Protein AF-S4PXD1-F1 (afdb_monomer_lite)

Secondary structure (DSSP, 8-state):
-TTSSHHHHHHHHHHHHHHHH--SHHHHHHHHHHHHHHHHHHHHHHHSGGGT---HHHHHHHHHHHHHHHHHSS-HHHHHHHHHHHHHHHHSTTGGGSHHHHHHHHHHHHHHGGGTS--PPPSS----TT-HHHHHHHH-SSHHHHHHHHHHHHHHHHHHHHHHHHHSHHHHHHHHHHHHHHHHHTGGG--SS--TTSHHHHHHHHHHHHHHHHHTTTTT-SSPPP--

Structure (mmCIF, N/CA/C/O backbone):
data_AF-S4PXD1-F1
#
_entry.id   AF-S4PXD1-F1
#
loop_
_atom_site.group_PDB
_atom_site.id
_atom_site.type_symbol
_atom_site.label_atom_id
_atom_site.label_alt_id
_atom_site.label_comp_id
_atom_site.label_asym_id
_atom_site.label_entity_id
_atom_site.label_seq_id
_atom_site.pdbx_PDB_ins_code
_atom_site.Cartn_x
_atom_site.Cartn_y
_atom_site.Cartn_z
_atom_site.occupancy
_atom_site.B_iso_or_equiv
_atom_site.auth_seq_id
_atom_site.auth_comp_id
_atom_site.auth_asym_id
_atom_site.auth_atom_id
_atom_site.pdbx_PDB_model_num
ATOM 1 N N . MET A 1 1 ? -10.880 21.886 9.605 1.00 63.91 1 MET A N 1
ATOM 2 C CA . MET A 1 1 ? -9.858 21.939 8.533 1.00 63.91 1 MET A CA 1
ATOM 3 C C . MET A 1 1 ? -10.569 21.983 7.183 1.00 63.91 1 MET A C 1
ATOM 5 O O . MET A 1 1 ? -11.222 21.011 6.844 1.00 63.91 1 MET A O 1
ATOM 9 N N . ILE A 1 2 ? -10.501 23.094 6.437 1.00 68.44 2 ILE A N 1
ATOM 10 C CA . ILE A 1 2 ? -11.365 23.359 5.256 1.00 68.44 2 ILE A CA 1
ATOM 11 C C . ILE A 1 2 ? -11.228 22.296 4.144 1.00 68.44 2 ILE A C 1
ATOM 13 O O . ILE A 1 2 ? -12.204 21.971 3.469 1.00 68.44 2 ILE A O 1
ATOM 17 N N . LEU A 1 3 ? -10.033 21.718 3.982 1.00 78.38 3 LEU A N 1
ATOM 18 C CA . LEU A 1 3 ? -9.758 20.699 2.960 1.00 78.38 3 LEU A CA 1
ATOM 19 C C . LEU A 1 3 ? -10.269 19.295 3.326 1.00 78.38 3 LEU A C 1
ATOM 21 O O . LEU A 1 3 ? -10.383 18.452 2.443 1.00 78.38 3 LEU A O 1
ATOM 25 N N . PHE A 1 4 ? -10.636 19.056 4.588 1.00 82.62 4 PHE A N 1
ATOM 26 C CA . PHE A 1 4 ? -11.324 17.837 5.021 1.00 82.62 4 PHE A CA 1
ATOM 27 C C . PHE A 1 4 ? -12.830 18.084 5.023 1.00 82.62 4 PHE A C 1
ATOM 29 O O . PHE A 1 4 ? -13.466 18.264 6.059 1.00 82.62 4 PHE A O 1
ATOM 36 N N . SER A 1 5 ? -13.369 18.176 3.812 1.00 87.00 5 SER A N 1
ATOM 37 C CA . SER A 1 5 ? -14.798 18.248 3.536 1.00 87.00 5 SER A CA 1
ATOM 38 C C . SER A 1 5 ? -15.126 17.322 2.374 1.00 87.00 5 SER A C 1
ATOM 40 O O . SER A 1 5 ? -14.284 17.089 1.504 1.00 87.00 5 SER A O 1
ATOM 42 N N . GLU A 1 6 ? -16.360 16.824 2.342 1.00 88.38 6 GLU A N 1
ATOM 43 C CA . GLU A 1 6 ? -16.850 15.945 1.277 1.00 88.38 6 GLU A CA 1
ATOM 44 C C . GLU A 1 6 ? -16.585 16.540 -0.113 1.00 88.38 6 GLU A C 1
ATOM 46 O O . GLU A 1 6 ? -16.039 15.866 -0.985 1.00 88.38 6 GLU A O 1
ATOM 51 N N . ASN A 1 7 ? -16.867 17.834 -0.296 1.00 91.19 7 ASN A N 1
ATOM 52 C CA . ASN A 1 7 ? -16.642 18.530 -1.562 1.00 91.19 7 ASN A CA 1
ATOM 53 C C . ASN A 1 7 ? -15.161 18.554 -1.959 1.00 91.19 7 ASN A C 1
ATOM 55 O O . ASN A 1 7 ? -14.820 18.189 -3.084 1.00 91.19 7 ASN A O 1
ATOM 59 N N . ALA A 1 8 ? -14.274 18.975 -1.052 1.00 92.81 8 ALA A N 1
ATOM 60 C CA . ALA A 1 8 ? -12.848 19.093 -1.351 1.00 92.81 8 ALA A CA 1
ATOM 61 C C . ALA A 1 8 ? -12.224 17.727 -1.675 1.00 92.81 8 ALA A C 1
ATOM 63 O O . ALA A 1 8 ? -11.557 17.586 -2.702 1.00 92.81 8 ALA A O 1
ATOM 64 N N . ILE A 1 9 ? -12.500 16.709 -0.852 1.00 94.56 9 ILE A N 1
ATOM 65 C CA . ILE A 1 9 ? -12.011 15.346 -1.091 1.00 94.56 9 ILE A CA 1
ATOM 66 C C . ILE A 1 9 ? -12.623 14.760 -2.370 1.00 94.56 9 ILE A C 1
ATOM 68 O O . ILE A 1 9 ? -11.916 14.093 -3.121 1.00 94.56 9 ILE A O 1
ATOM 72 N N . SER A 1 10 ? -13.880 15.077 -2.697 1.00 94.50 10 SER A N 1
ATOM 73 C CA . SER A 1 10 ? -14.506 14.649 -3.957 1.00 94.50 10 SER A CA 1
ATOM 74 C C . SER A 1 10 ? -13.811 15.207 -5.192 1.00 94.50 10 SER A C 1
ATOM 76 O O . SER A 1 10 ? -13.616 14.475 -6.164 1.00 94.50 10 SER A O 1
ATOM 78 N N . TYR A 1 11 ? -13.404 16.479 -5.176 1.00 95.56 11 TYR A N 1
ATOM 79 C CA . TYR A 1 11 ? -12.630 17.048 -6.281 1.00 95.56 11 TYR A CA 1
ATOM 80 C C . TYR A 1 11 ? -11.257 16.393 -6.409 1.00 95.56 11 TYR A C 1
ATOM 82 O O . TYR A 1 11 ? -10.851 16.056 -7.521 1.00 95.56 11 TYR A O 1
ATOM 90 N N . ILE A 1 12 ? -10.574 16.158 -5.285 1.00 95.81 12 ILE A N 1
ATOM 91 C CA . ILE A 1 12 ? -9.279 15.469 -5.275 1.00 95.81 12 ILE A CA 1
ATOM 92 C C . ILE A 1 12 ? -9.414 14.055 -5.848 1.00 95.81 12 ILE A C 1
ATOM 94 O O . ILE A 1 12 ? -8.658 13.685 -6.745 1.00 95.81 12 ILE A O 1
ATOM 98 N N . HIS A 1 13 ? -10.402 13.291 -5.382 1.00 96.50 13 HIS A N 1
ATOM 99 C CA . HIS A 1 13 ? -10.648 11.931 -5.846 1.00 96.50 13 HIS A CA 1
ATOM 100 C C . HIS A 1 13 ? -10.927 11.882 -7.351 1.00 96.50 13 HIS A C 1
ATOM 102 O O . HIS A 1 13 ? -10.310 11.104 -8.076 1.00 96.50 13 HIS A O 1
ATOM 108 N N . ARG A 1 14 ? -11.814 12.754 -7.850 1.00 96.00 14 ARG A N 1
ATOM 109 C CA . ARG A 1 14 ? -12.135 12.829 -9.284 1.00 96.00 14 ARG A CA 1
ATOM 110 C C . ARG A 1 14 ? -10.911 13.187 -10.124 1.00 96.00 14 ARG A C 1
ATOM 112 O O . ARG A 1 14 ? -10.695 12.562 -11.158 1.00 96.00 14 ARG A O 1
ATOM 119 N N . ALA A 1 15 ? -10.100 14.143 -9.671 1.00 95.44 15 ALA A N 1
ATOM 120 C CA . ALA A 1 15 ? -8.877 14.530 -10.368 1.00 95.44 15 ALA A CA 1
ATOM 121 C C . ALA A 1 15 ? -7.847 13.386 -10.404 1.00 95.44 15 ALA A C 1
ATOM 123 O O . ALA A 1 15 ? -7.222 13.152 -11.441 1.00 95.44 15 ALA A O 1
ATOM 124 N N . ALA A 1 16 ? -7.705 12.638 -9.303 1.00 95.56 16 ALA A N 1
ATOM 125 C CA . ALA A 1 16 ? -6.860 11.448 -9.254 1.00 95.56 16 ALA A CA 1
ATOM 126 C C . ALA A 1 16 ? -7.352 10.374 -10.236 1.00 95.56 16 ALA A C 1
ATOM 128 O O . ALA A 1 16 ? -6.569 9.878 -11.041 1.00 95.56 16 ALA A O 1
ATOM 129 N N . LEU A 1 17 ? -8.652 10.063 -10.225 1.00 94.75 17 LEU A N 1
ATOM 130 C CA . LEU A 1 17 ? -9.251 9.045 -11.091 1.00 94.75 17 LEU A CA 1
ATOM 131 C C . LEU A 1 17 ? -9.076 9.375 -12.582 1.00 94.75 17 LEU A C 1
ATOM 133 O O . LEU A 1 17 ? -8.687 8.512 -13.371 1.00 94.75 17 LEU A O 1
ATOM 137 N N . GLN A 1 18 ? -9.322 10.631 -12.961 1.00 92.94 18 GLN A N 1
ATOM 138 C CA . GLN A 1 18 ? -9.121 11.105 -14.333 1.00 92.94 18 GLN A CA 1
ATOM 139 C C . GLN A 1 18 ? -7.663 10.961 -14.770 1.00 92.94 18 GLN A C 1
ATOM 141 O O . GLN A 1 18 ? -7.395 10.487 -15.869 1.00 92.94 18 GLN A O 1
ATOM 146 N N . SER A 1 19 ? -6.729 11.310 -13.887 1.00 92.31 19 SER A N 1
ATOM 147 C CA . SER A 1 19 ? -5.303 11.280 -14.210 1.00 92.31 19 SER A CA 1
ATOM 148 C C . SER A 1 19 ? -4.726 9.866 -14.238 1.00 92.31 19 SER A C 1
ATOM 150 O O . SER A 1 19 ? -3.838 9.605 -15.031 1.00 92.31 19 SER A O 1
ATOM 152 N N . ILE A 1 20 ? -5.244 8.935 -13.427 1.00 89.88 20 ILE A N 1
ATOM 153 C CA . ILE A 1 20 ? -4.861 7.511 -13.493 1.00 89.88 20 ILE A CA 1
ATOM 154 C C . ILE A 1 20 ? -5.328 6.883 -14.812 1.00 89.88 20 ILE A C 1
ATOM 156 O O . ILE A 1 20 ? -4.668 6.004 -15.358 1.00 89.88 20 ILE A O 1
ATOM 160 N N . SER A 1 21 ? -6.471 7.337 -15.327 1.00 81.75 21 SER A N 1
ATOM 161 C CA . SER A 1 21 ? -7.043 6.833 -16.579 1.00 81.75 21 SER A CA 1
ATOM 162 C C . SER A 1 21 ? -6.303 7.350 -17.821 1.00 81.75 21 SER A C 1
ATOM 164 O O . SER A 1 21 ? -6.439 6.774 -18.899 1.00 81.75 21 SER A O 1
ATOM 166 N N . ALA A 1 22 ? -5.541 8.438 -17.683 1.00 80.62 22 ALA A N 1
ATOM 167 C CA . ALA A 1 22 ? -4.784 9.062 -18.756 1.00 80.62 22 ALA A CA 1
ATOM 168 C C . ALA A 1 22 ? -3.319 8.603 -18.718 1.00 80.62 22 ALA A C 1
ATOM 170 O O . ALA A 1 22 ? -2.618 8.774 -17.724 1.00 80.62 22 ALA A O 1
ATOM 171 N N . ILE A 1 23 ? -2.847 8.017 -19.819 1.00 69.50 23 ILE A N 1
ATOM 172 C CA . ILE A 1 23 ? -1.503 7.435 -19.907 1.00 69.50 23 ILE A CA 1
ATOM 173 C C . ILE A 1 23 ? -0.578 8.414 -20.632 1.00 69.50 23 ILE A C 1
ATOM 175 O O . ILE A 1 23 ? -0.172 8.187 -21.771 1.00 69.50 23 ILE A O 1
ATOM 179 N N . ASP A 1 24 ? -0.278 9.533 -19.978 1.00 84.00 24 ASP A N 1
ATOM 180 C CA . ASP A 1 24 ? 0.724 10.484 -20.448 1.00 84.00 24 ASP A CA 1
ATOM 181 C C . ASP A 1 24 ? 1.548 11.077 -19.291 1.00 84.00 24 ASP A C 1
ATOM 183 O O . ASP A 1 24 ? 1.222 10.963 -18.105 1.00 84.00 24 ASP A O 1
ATOM 187 N N . GLU A 1 25 ? 2.676 11.686 -19.650 1.00 87.69 25 GLU A N 1
ATOM 188 C CA . GLU A 1 25 ? 3.602 12.289 -18.695 1.00 87.69 25 GLU A CA 1
ATOM 189 C C . GLU A 1 25 ? 2.984 13.463 -17.903 1.00 87.69 25 GLU A C 1
ATOM 191 O O . GLU A 1 25 ? 3.162 13.493 -16.681 1.00 8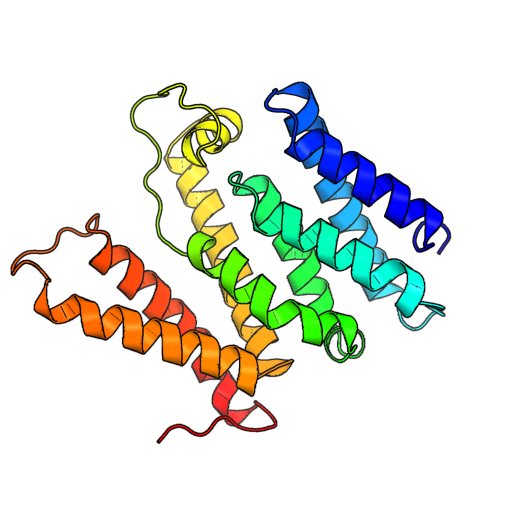7.69 25 GLU A O 1
ATOM 196 N N . PRO A 1 26 ? 2.218 14.398 -18.508 1.00 92.25 26 PRO A N 1
ATOM 197 C CA . PRO A 1 26 ? 1.536 15.456 -17.761 1.00 92.25 26 PRO A CA 1
ATOM 198 C C . PRO A 1 26 ? 0.618 14.953 -16.639 1.00 92.25 26 PRO A C 1
ATOM 200 O O . PRO A 1 26 ? 0.707 15.449 -15.510 1.00 92.25 26 PRO A O 1
ATOM 203 N N . HIS A 1 27 ? -0.239 13.965 -16.911 1.00 93.19 27 HIS A N 1
ATOM 204 C CA . HIS A 1 27 ? -1.148 13.406 -15.909 1.00 93.19 27 HIS A CA 1
ATOM 205 C C . HIS A 1 27 ? -0.378 12.645 -14.828 1.00 93.19 27 HIS A C 1
ATOM 207 O O . HIS A 1 27 ? -0.706 12.748 -13.642 1.00 93.19 27 HIS A O 1
ATOM 213 N N . TYR A 1 28 ? 0.706 11.959 -15.198 1.00 93.12 28 TYR A N 1
ATOM 214 C CA . TYR A 1 28 ? 1.578 11.308 -14.228 1.00 93.12 28 TYR A CA 1
ATOM 215 C C . TYR A 1 28 ? 2.275 12.308 -13.289 1.00 93.12 28 TYR A C 1
ATOM 217 O O . TYR A 1 28 ? 2.273 12.132 -12.067 1.00 93.12 28 TYR A O 1
ATOM 225 N N . LEU A 1 29 ? 2.821 13.403 -13.826 1.00 94.88 29 LEU A N 1
ATOM 226 C CA . LEU A 1 29 ? 3.426 14.472 -13.026 1.00 94.88 29 LEU A CA 1
ATOM 227 C C . LEU A 1 29 ? 2.403 15.125 -12.094 1.00 94.88 29 LEU A C 1
ATOM 229 O O . LEU A 1 29 ? 2.709 15.380 -10.925 1.00 94.88 29 LEU A O 1
ATOM 233 N N . PHE A 1 30 ? 1.183 15.354 -12.584 1.00 96.62 30 PHE A N 1
ATOM 234 C CA . PHE A 1 30 ? 0.081 15.827 -11.755 1.00 96.62 30 PHE A CA 1
ATOM 235 C C . PHE A 1 30 ? -0.210 14.856 -10.602 1.00 96.62 30 PHE A C 1
ATOM 237 O O . PHE A 1 30 ? -0.253 15.293 -9.451 1.00 96.62 30 PHE A O 1
ATOM 244 N N . LEU A 1 31 ? -0.317 13.549 -10.867 1.00 96.38 31 LEU A N 1
ATOM 245 C CA . LEU A 1 31 ? -0.525 12.536 -9.827 1.00 96.38 31 LEU A CA 1
ATOM 246 C C . LEU A 1 31 ? 0.589 12.533 -8.780 1.00 96.38 31 LEU A C 1
ATOM 248 O O . LEU A 1 31 ? 0.289 12.452 -7.590 1.00 96.38 31 LEU A O 1
ATOM 252 N N . LYS A 1 32 ? 1.858 12.677 -9.187 1.00 96.56 32 LYS A N 1
ATOM 253 C CA . LYS A 1 32 ? 2.991 12.788 -8.249 1.00 96.56 32 LYS A CA 1
ATOM 254 C C . LYS A 1 32 ? 2.849 13.999 -7.332 1.00 96.56 32 LYS A C 1
ATOM 256 O O . LYS A 1 32 ? 3.161 13.924 -6.148 1.00 96.56 32 LYS A O 1
ATOM 261 N N . LYS A 1 33 ? 2.386 15.136 -7.855 1.00 97.81 33 LYS A N 1
ATOM 262 C CA . LYS A 1 33 ? 2.143 16.327 -7.028 1.00 97.81 33 LYS A CA 1
ATOM 263 C C . LYS A 1 33 ? 0.930 16.141 -6.123 1.00 97.81 33 LYS A C 1
ATOM 265 O O . LYS A 1 33 ? 1.004 16.484 -4.946 1.00 97.81 33 LYS A O 1
ATOM 270 N N . LEU A 1 34 ? -0.150 15.565 -6.640 1.00 97.31 34 LEU A N 1
ATOM 271 C CA . LEU A 1 34 ? -1.368 15.317 -5.879 1.00 97.31 34 LEU A CA 1
ATOM 272 C C . LEU A 1 34 ? -1.130 14.343 -4.717 1.00 97.31 34 LEU A C 1
ATOM 274 O O . LEU A 1 34 ? -1.589 14.601 -3.607 1.00 97.31 34 LEU A O 1
ATOM 278 N N . SER A 1 35 ? -0.370 13.267 -4.936 1.00 97.38 35 SER A N 1
ATOM 279 C CA . SER A 1 35 ? -0.036 12.302 -3.883 1.00 97.38 35 SER A CA 1
ATOM 280 C C . SER A 1 35 ? 0.802 12.932 -2.767 1.00 97.38 35 SER A C 1
ATOM 282 O O . SER A 1 35 ? 0.549 12.663 -1.595 1.00 97.38 35 SER A O 1
ATOM 284 N N . LEU A 1 36 ? 1.731 13.839 -3.094 1.00 97.62 36 LEU A N 1
ATOM 285 C CA . LEU A 1 36 ? 2.489 14.608 -2.099 1.00 97.62 36 LEU A CA 1
ATOM 286 C C . LEU A 1 36 ? 1.601 15.576 -1.306 1.00 97.62 36 LEU A C 1
ATOM 288 O O . LEU A 1 36 ? 1.781 15.719 -0.097 1.00 97.62 36 LEU A O 1
ATOM 292 N N . VAL A 1 37 ? 0.626 16.219 -1.959 1.00 96.81 37 VAL A N 1
ATOM 293 C CA . VAL A 1 37 ? -0.373 17.051 -1.268 1.00 96.81 37 VAL A CA 1
ATOM 294 C C . VAL A 1 37 ? -1.178 16.197 -0.290 1.00 96.81 37 VAL A C 1
ATOM 296 O O . VAL A 1 37 ? -1.314 16.578 0.870 1.00 96.81 37 VAL A O 1
ATOM 299 N N . LEU A 1 38 ? -1.653 15.024 -0.717 1.00 96.38 38 LEU A N 1
ATOM 300 C CA . LEU A 1 38 ? -2.370 14.081 0.144 1.00 96.38 38 LEU A CA 1
ATOM 301 C C . LEU A 1 38 ? -1.512 13.605 1.324 1.00 96.38 38 LEU A C 1
ATOM 303 O O . LEU A 1 38 ? -2.002 13.575 2.451 1.00 96.38 38 LEU A O 1
ATOM 307 N N . ALA A 1 39 ? -0.227 13.319 1.096 1.00 96.94 39 ALA A N 1
ATOM 308 C CA . ALA A 1 39 ? 0.723 12.987 2.156 1.00 96.94 39 ALA A CA 1
ATOM 309 C C . ALA A 1 39 ? 0.863 14.121 3.179 1.00 96.94 39 ALA A C 1
ATOM 311 O O . ALA A 1 39 ? 0.727 13.893 4.381 1.00 96.94 39 ALA A O 1
ATOM 312 N N . GLY A 1 40 ? 1.051 15.360 2.718 1.00 96.00 40 GLY A N 1
ATOM 313 C CA . GLY A 1 40 ? 1.109 16.532 3.593 1.00 96.00 40 GLY A CA 1
ATOM 314 C C . GLY A 1 40 ? -0.186 16.752 4.379 1.00 96.00 40 GLY A C 1
ATOM 315 O O . GLY A 1 40 ? -0.141 17.016 5.580 1.00 96.00 40 GLY A O 1
ATOM 316 N N . LEU A 1 41 ? -1.345 16.591 3.734 1.00 93.31 41 LEU A N 1
ATOM 317 C CA . LEU A 1 41 ? -2.651 16.708 4.384 1.00 93.31 41 LEU A CA 1
ATOM 318 C C . LEU A 1 41 ? -2.858 15.635 5.452 1.00 93.31 41 LEU A C 1
ATOM 320 O O . LEU A 1 41 ? -3.331 15.959 6.540 1.00 93.31 41 LEU A O 1
ATOM 324 N N . ALA A 1 42 ? -2.476 14.388 5.177 1.00 93.62 42 ALA A N 1
ATOM 325 C CA . ALA A 1 42 ? -2.555 13.303 6.146 1.00 93.62 42 ALA A CA 1
ATOM 326 C C . ALA A 1 42 ? -1.709 13.591 7.392 1.00 93.62 42 ALA A C 1
ATOM 328 O O . ALA A 1 42 ? -2.195 13.407 8.504 1.00 93.62 42 ALA A O 1
ATOM 329 N N . GLN A 1 43 ? -0.493 14.126 7.223 1.00 93.44 43 GLN A N 1
ATOM 330 C CA . GLN A 1 43 ? 0.350 14.531 8.353 1.00 93.44 43 GLN A CA 1
ATOM 331 C C . GLN A 1 43 ? -0.332 15.603 9.216 1.00 93.44 43 GLN A C 1
ATOM 333 O O . GLN A 1 43 ? -0.391 15.467 10.439 1.00 93.44 43 GLN A O 1
ATOM 338 N N . GLN A 1 44 ? -0.913 16.632 8.589 1.00 92.06 44 GLN A N 1
ATOM 339 C CA . GLN A 1 44 ? -1.665 17.667 9.311 1.00 92.06 44 GLN A CA 1
ATOM 340 C C . GLN A 1 44 ? -2.907 17.105 10.012 1.00 92.06 44 GLN A C 1
ATOM 342 O O . GLN A 1 44 ? -3.236 17.519 11.120 1.00 92.06 44 GLN A O 1
ATOM 347 N N . LEU A 1 45 ? -3.604 16.157 9.384 1.00 91.50 45 LEU A N 1
ATOM 348 C CA . LEU A 1 45 ? -4.760 15.502 9.986 1.00 91.50 45 LEU A CA 1
ATOM 349 C C . LEU A 1 45 ? -4.360 14.715 11.233 1.00 91.50 45 LEU A C 1
ATOM 351 O O . LEU A 1 45 ? -5.010 14.839 12.266 1.00 91.50 45 LEU A O 1
ATOM 355 N N . THR A 1 46 ? -3.279 13.938 11.150 1.00 93.12 46 THR A N 1
ATOM 356 C CA . THR A 1 46 ? -2.785 13.148 12.282 1.00 93.12 46 THR A CA 1
ATOM 357 C C . THR A 1 46 ? -2.275 14.020 13.428 1.00 93.12 46 THR A C 1
ATOM 359 O O . THR A 1 46 ? -2.454 13.654 14.583 1.00 93.12 46 THR A O 1
ATOM 362 N N . SER A 1 47 ? -1.681 15.188 13.157 1.00 91.38 47 SER A N 1
ATOM 363 C CA . SER A 1 47 ? -1.199 16.082 14.220 1.00 91.38 47 SER A CA 1
ATOM 364 C C . SER A 1 47 ? -2.322 16.870 14.900 1.00 91.38 47 SER A C 1
ATOM 366 O O . SER A 1 47 ? -2.216 17.194 16.081 1.00 91.38 47 SER A O 1
ATOM 368 N N . LEU A 1 48 ? -3.402 17.167 14.172 1.00 88.81 48 LEU A N 1
ATOM 369 C CA . LEU A 1 48 ? -4.523 17.985 14.643 1.00 88.81 48 LEU A CA 1
ATOM 370 C C . LEU A 1 48 ? -5.786 17.172 14.945 1.00 88.81 48 LEU A C 1
ATOM 372 O O . LEU A 1 48 ? -6.847 17.760 15.153 1.00 88.81 48 LEU A O 1
ATOM 376 N N . TRP A 1 49 ? -5.699 15.839 14.983 1.00 89.62 49 TRP A N 1
ATOM 377 C CA . TRP A 1 49 ? -6.863 14.958 15.122 1.00 89.62 49 TRP A CA 1
ATOM 378 C C . TRP A 1 49 ? -7.746 15.329 16.323 1.00 89.62 49 TRP A C 1
ATOM 380 O O . TRP A 1 49 ? -8.962 15.496 16.198 1.00 89.62 49 TRP A O 1
ATOM 390 N N . ASN A 1 50 ? -7.111 15.569 17.473 1.00 82.50 50 ASN A N 1
ATOM 391 C CA . ASN A 1 50 ? -7.779 15.912 18.732 1.00 82.50 50 ASN A CA 1
ATOM 392 C C . ASN A 1 50 ? -8.362 17.338 18.755 1.00 82.50 50 ASN A C 1
ATOM 394 O O . ASN A 1 50 ? -9.093 17.687 19.678 1.00 82.50 50 ASN A O 1
ATOM 398 N N . CYS A 1 51 ? -8.075 18.167 17.748 1.00 74.44 51 CYS A N 1
ATOM 399 C CA . CYS A 1 51 ? -8.559 19.545 17.645 1.00 74.44 51 CYS A CA 1
ATOM 400 C C . CYS A 1 51 ? -9.910 19.667 16.914 1.00 74.44 51 CYS A C 1
ATOM 402 O O . CYS A 1 51 ? -10.296 20.772 16.531 1.00 74.44 51 CYS A O 1
ATOM 404 N N . GLY A 1 52 ? -10.637 18.560 16.720 1.00 64.62 52 GLY A N 1
ATOM 405 C CA . GLY A 1 52 ? -12.010 18.583 16.209 1.00 64.62 52 GLY A CA 1
ATOM 406 C C . GLY A 1 52 ? -12.155 18.168 14.746 1.00 64.62 52 GLY A C 1
ATOM 407 O O . GLY A 1 52 ? -12.888 18.817 13.993 1.00 64.62 52 GLY A O 1
ATOM 408 N N . ALA A 1 53 ? -11.488 17.084 14.329 1.00 70.56 53 ALA A N 1
ATOM 409 C CA . ALA A 1 53 ? -11.897 16.379 13.116 1.00 70.56 53 ALA A CA 1
ATOM 410 C C . ALA A 1 53 ? -13.359 15.926 13.287 1.00 70.56 53 ALA A C 1
ATOM 412 O O . ALA A 1 53 ? -13.674 15.102 14.140 1.00 70.56 53 ALA A O 1
ATOM 413 N N . THR A 1 54 ? -14.266 16.527 12.521 1.00 74.56 54 THR A N 1
ATOM 414 C CA . THR A 1 54 ? -15.708 16.258 12.568 1.00 74.56 54 THR A CA 1
ATOM 415 C C . THR A 1 54 ? -16.163 15.707 11.224 1.00 74.56 54 THR A C 1
ATOM 417 O O . THR A 1 54 ? -15.540 15.972 10.192 1.00 74.56 54 THR A O 1
ATOM 420 N N . ASN A 1 55 ? -17.247 14.929 11.239 1.00 82.75 55 ASN A N 1
ATOM 421 C CA . ASN A 1 55 ? -17.859 14.344 10.043 1.00 82.75 55 ASN A CA 1
ATOM 422 C C . ASN A 1 55 ? -16.887 13.484 9.217 1.00 82.75 55 ASN A C 1
ATOM 424 O O . ASN A 1 55 ? -16.916 13.525 7.993 1.00 82.75 55 ASN A O 1
ATOM 428 N N . THR A 1 56 ? -16.000 12.727 9.870 1.00 86.94 56 THR A N 1
ATOM 429 C CA . THR A 1 56 ? -15.029 11.848 9.192 1.00 86.94 56 THR A CA 1
ATOM 430 C C . THR A 1 56 ? -15.714 10.861 8.253 1.00 86.94 56 THR A C 1
ATOM 432 O O . THR A 1 56 ? -15.215 10.618 7.161 1.00 86.94 56 THR A O 1
ATOM 435 N N . GLU A 1 57 ? -16.902 10.389 8.621 1.00 89.25 57 GLU A N 1
ATOM 436 C CA . GLU A 1 57 ? -17.731 9.467 7.838 1.00 89.25 57 GLU A CA 1
ATOM 437 C C . GLU A 1 57 ? -18.054 9.986 6.421 1.00 89.25 57 GLU A C 1
ATOM 439 O O . GLU A 1 57 ? -18.225 9.190 5.502 1.00 89.25 57 GLU A O 1
ATOM 444 N N . THR A 1 58 ? -18.100 11.309 6.202 1.00 90.38 58 THR A N 1
ATOM 445 C CA . THR A 1 58 ? -18.507 11.880 4.902 1.00 90.38 58 THR A CA 1
ATOM 446 C C . THR A 1 58 ? -17.370 11.999 3.893 1.00 90.38 58 THR A C 1
ATOM 448 O O . THR A 1 58 ? -17.615 12.072 2.692 1.00 90.38 58 THR A O 1
ATOM 451 N N . TRP A 1 59 ? -16.115 12.032 4.346 1.00 92.88 59 TRP A N 1
ATOM 452 C CA . TRP A 1 59 ? -14.966 12.292 3.472 1.00 92.88 59 TRP A CA 1
ATOM 453 C C . TRP A 1 59 ? -13.841 11.268 3.608 1.00 92.88 59 TRP A C 1
ATOM 455 O O . TRP A 1 59 ? -13.096 11.059 2.648 1.00 92.88 59 TRP A O 1
ATOM 465 N N . LEU A 1 60 ? -13.705 10.609 4.762 1.00 94.75 60 LEU A N 1
ATOM 466 C CA . LEU A 1 60 ? -12.639 9.644 5.011 1.00 94.75 60 LEU A CA 1
ATOM 467 C C . LEU A 1 60 ? -12.722 8.440 4.066 1.00 94.75 60 LEU A C 1
ATOM 469 O O . LEU A 1 60 ? -11.688 8.135 3.475 1.00 94.75 60 LEU A O 1
ATOM 473 N N . PRO A 1 61 ? -13.891 7.809 3.816 1.00 96.19 61 PRO A N 1
ATOM 474 C CA . PRO A 1 61 ? -13.968 6.696 2.868 1.00 96.19 61 PRO A CA 1
ATOM 475 C C . PRO A 1 61 ? -13.406 7.064 1.493 1.00 96.19 61 PRO A C 1
ATOM 477 O O . PRO A 1 61 ? -12.593 6.338 0.931 1.00 96.19 61 PRO A O 1
ATOM 480 N N . LEU A 1 62 ? -13.758 8.246 0.981 1.00 95.88 62 LEU A N 1
ATOM 481 C CA . LEU A 1 62 ? -13.326 8.693 -0.340 1.00 95.88 62 LEU A CA 1
ATOM 482 C C . LEU A 1 62 ? -11.827 9.017 -0.395 1.00 95.88 62 LEU A C 1
ATOM 484 O O . LEU A 1 62 ? -11.160 8.768 -1.405 1.00 95.88 62 LEU A O 1
ATOM 488 N N . LEU A 1 63 ? -11.273 9.537 0.703 1.00 96.50 63 LEU A N 1
ATOM 489 C CA . LEU A 1 63 ? -9.831 9.697 0.850 1.00 96.50 63 LEU A CA 1
ATOM 490 C C . LEU A 1 63 ? -9.131 8.331 0.819 1.00 96.50 63 LEU A C 1
ATOM 492 O O . LEU A 1 63 ? -8.184 8.165 0.056 1.00 96.50 63 LEU A O 1
ATOM 496 N N . LEU A 1 64 ? -9.614 7.353 1.592 1.00 97.75 64 LEU A N 1
ATOM 497 C CA . LEU A 1 64 ? -9.048 6.000 1.646 1.00 97.75 64 LEU A CA 1
ATOM 498 C C . LEU A 1 64 ? -9.123 5.294 0.283 1.00 97.75 64 LEU A C 1
ATOM 500 O O . LEU A 1 64 ? -8.135 4.696 -0.138 1.00 97.75 64 LEU A O 1
ATOM 504 N N . GLU A 1 65 ? -10.229 5.440 -0.455 1.00 97.56 65 GLU A N 1
ATOM 505 C CA . GLU A 1 65 ? -10.338 4.957 -1.840 1.00 97.56 65 GLU A CA 1
ATOM 506 C C . GLU A 1 65 ? -9.294 5.603 -2.752 1.00 97.56 65 GLU A C 1
ATOM 508 O O . GLU A 1 65 ? -8.627 4.921 -3.528 1.00 97.56 65 GLU A O 1
ATOM 513 N N . THR A 1 66 ? -9.099 6.919 -2.635 1.00 97.81 66 THR A N 1
ATOM 514 C CA . THR A 1 66 ? -8.072 7.634 -3.408 1.00 97.81 66 THR A CA 1
ATOM 515 C C . THR A 1 66 ? -6.677 7.101 -3.094 1.00 97.81 66 THR A C 1
ATOM 517 O O . THR A 1 66 ? -5.887 6.854 -4.005 1.00 97.81 66 THR A O 1
ATOM 520 N N . MET A 1 67 ? -6.374 6.873 -1.815 1.00 98.19 67 MET A N 1
ATOM 521 C CA . MET A 1 67 ? -5.089 6.311 -1.411 1.00 98.19 67 MET A CA 1
ATOM 522 C C . MET A 1 67 ? -4.905 4.882 -1.924 1.00 98.19 67 MET A C 1
ATOM 524 O O . MET A 1 67 ? -3.807 4.529 -2.343 1.00 98.19 67 MET A O 1
ATOM 528 N N . LEU A 1 68 ? -5.966 4.075 -1.949 1.00 98.00 68 LEU A N 1
ATOM 529 C CA . LEU A 1 68 ? -5.911 2.702 -2.439 1.00 98.00 68 LEU A CA 1
ATOM 530 C C . LEU A 1 68 ? -5.687 2.642 -3.956 1.00 98.00 68 LEU A C 1
ATOM 532 O O . LEU A 1 68 ? -4.924 1.794 -4.426 1.00 98.00 68 LEU A O 1
ATOM 536 N N . LEU A 1 69 ? -6.287 3.566 -4.715 1.00 97.00 69 LEU A N 1
ATOM 537 C CA . LEU A 1 69 ? -6.005 3.736 -6.142 1.00 97.00 69 LEU A CA 1
ATOM 538 C C . LEU A 1 69 ? -4.519 4.039 -6.377 1.00 97.00 69 LEU A C 1
ATOM 540 O O . LEU A 1 69 ? -3.888 3.415 -7.228 1.00 97.00 69 LEU A O 1
ATOM 544 N N . LEU A 1 70 ? -3.937 4.943 -5.583 1.00 97.19 70 LEU A N 1
ATOM 545 C CA . LEU A 1 70 ? -2.514 5.281 -5.668 1.00 97.19 70 LEU A CA 1
ATOM 546 C C . LEU A 1 70 ? -1.601 4.121 -5.236 1.00 97.19 70 LEU A C 1
ATOM 548 O O . LEU A 1 70 ? -0.562 3.912 -5.854 1.00 97.19 70 LEU A O 1
ATOM 552 N N . THR A 1 71 ? -1.982 3.340 -4.220 1.00 97.62 71 THR A N 1
ATOM 553 C CA . THR A 1 71 ? -1.250 2.129 -3.802 1.00 97.62 71 THR A CA 1
ATOM 554 C C . THR A 1 71 ? -1.263 1.054 -4.888 1.00 97.62 71 THR A C 1
ATOM 556 O O . THR A 1 71 ? -0.242 0.414 -5.136 1.00 97.62 71 THR A O 1
ATOM 559 N N . SER A 1 72 ? -2.398 0.881 -5.565 1.00 95.56 72 SER A N 1
ATOM 560 C CA . SER A 1 72 ? -2.567 -0.118 -6.629 1.00 95.56 72 SER A CA 1
ATOM 561 C C . SER A 1 72 ? -1.879 0.285 -7.937 1.00 95.56 72 SER A C 1
ATOM 563 O O . SER A 1 72 ? -1.633 -0.562 -8.794 1.00 95.56 72 SER A O 1
ATOM 565 N N . HIS A 1 73 ? -1.538 1.564 -8.096 1.00 94.38 73 HIS A N 1
ATOM 566 C CA . HIS A 1 73 ? -0.925 2.091 -9.308 1.00 94.38 73 HIS A CA 1
ATOM 567 C C . HIS A 1 73 ? 0.436 1.414 -9.616 1.00 94.38 73 HIS A C 1
ATOM 569 O O . HIS A 1 73 ? 1.180 1.090 -8.683 1.00 94.38 73 HIS A O 1
ATOM 575 N N . PRO A 1 74 ? 0.815 1.196 -10.895 1.00 91.81 74 PRO A N 1
ATOM 576 C CA . PRO A 1 74 ? 2.081 0.535 -11.245 1.00 91.81 74 PRO A CA 1
ATOM 577 C C . PRO A 1 74 ? 3.341 1.290 -10.790 1.00 91.81 74 PRO A C 1
ATOM 579 O O . PRO A 1 74 ? 4.307 0.661 -10.370 1.00 91.81 74 PRO A O 1
ATOM 582 N N . SER A 1 75 ? 3.323 2.629 -10.811 1.00 93.25 75 SER A N 1
ATOM 583 C CA . SER A 1 75 ? 4.408 3.466 -10.261 1.00 93.25 75 SER A CA 1
ATOM 584 C C . SER A 1 75 ? 4.659 3.200 -8.771 1.00 93.25 75 SER A C 1
ATOM 586 O O . SER A 1 75 ? 3.809 3.483 -7.920 1.00 93.25 75 SER A O 1
ATOM 588 N N . LEU A 1 76 ? 5.878 2.754 -8.453 1.00 93.69 76 LEU A N 1
ATOM 589 C CA . LEU A 1 76 ? 6.348 2.615 -7.074 1.00 93.69 76 LEU A CA 1
ATOM 590 C C . LEU A 1 76 ? 6.455 3.962 -6.354 1.00 93.69 76 LEU A C 1
ATOM 592 O O . LEU A 1 76 ? 6.220 4.014 -5.152 1.00 93.69 76 LEU A O 1
ATOM 596 N N . THR A 1 77 ? 6.731 5.059 -7.062 1.00 95.38 77 THR A N 1
ATOM 597 C CA . THR A 1 77 ? 6.757 6.405 -6.471 1.00 95.38 77 THR A CA 1
ATOM 598 C C . THR A 1 77 ? 5.393 6.805 -5.909 1.00 95.38 77 THR A C 1
ATOM 600 O O . THR A 1 77 ? 5.300 7.318 -4.788 1.00 95.38 77 THR A O 1
ATOM 603 N N . LEU A 1 78 ? 4.317 6.542 -6.659 1.00 96.75 78 LEU A N 1
ATOM 604 C CA . LEU A 1 78 ? 2.954 6.818 -6.200 1.00 96.75 78 LEU A CA 1
ATOM 605 C C . LEU A 1 78 ? 2.546 5.878 -5.066 1.00 96.75 78 LEU A C 1
ATOM 607 O O . LEU A 1 78 ? 2.043 6.356 -4.047 1.00 96.75 78 LEU A O 1
ATOM 611 N N . ALA A 1 79 ? 2.836 4.581 -5.200 1.00 96.81 79 ALA A N 1
ATOM 612 C CA . ALA A 1 79 ? 2.533 3.598 -4.166 1.00 96.81 79 ALA A CA 1
ATOM 613 C C . ALA A 1 79 ? 3.263 3.901 -2.847 1.00 96.81 79 ALA A C 1
ATOM 615 O O . ALA A 1 79 ? 2.647 3.864 -1.785 1.00 96.81 79 ALA A O 1
ATOM 616 N N . HIS A 1 80 ? 4.542 4.283 -2.909 1.00 97.50 80 HIS A N 1
ATOM 617 C CA . HIS A 1 80 ? 5.343 4.685 -1.753 1.00 97.50 80 HIS A CA 1
ATOM 618 C C . HIS A 1 80 ? 4.786 5.939 -1.073 1.00 97.50 80 HIS A C 1
ATOM 620 O O . HIS A 1 80 ? 4.596 5.966 0.143 1.00 97.50 80 HIS A O 1
ATOM 626 N N . THR A 1 81 ? 4.460 6.968 -1.860 1.00 97.94 81 THR A N 1
ATOM 627 C CA . THR A 1 81 ? 3.870 8.201 -1.320 1.00 97.94 81 THR A CA 1
ATOM 628 C C . THR A 1 81 ? 2.531 7.902 -0.648 1.00 97.94 81 THR A C 1
ATOM 630 O O . THR A 1 81 ? 2.270 8.386 0.453 1.00 97.94 81 THR A O 1
ATOM 633 N N . ALA A 1 82 ? 1.709 7.041 -1.253 1.00 98.19 82 ALA A N 1
ATOM 634 C CA . ALA A 1 82 ? 0.464 6.592 -0.649 1.00 98.19 82 ALA A CA 1
ATOM 635 C C . ALA A 1 82 ? 0.686 5.791 0.639 1.00 98.19 82 ALA A C 1
ATOM 637 O O . ALA A 1 82 ? -0.010 6.006 1.629 1.00 98.19 82 ALA A O 1
ATOM 638 N N . ASN A 1 83 ? 1.696 4.922 0.661 1.00 98.19 83 ASN A N 1
ATOM 639 C CA . ASN A 1 83 ? 2.081 4.160 1.842 1.00 98.19 83 ASN A CA 1
ATOM 640 C C . ASN A 1 83 ? 2.451 5.062 3.028 1.00 98.19 83 ASN A C 1
ATOM 642 O O . ASN A 1 83 ? 2.110 4.736 4.159 1.00 98.19 83 ASN A O 1
ATOM 646 N N . SER A 1 84 ? 3.055 6.232 2.795 1.00 97.94 84 SER A N 1
ATOM 647 C CA . SER A 1 84 ? 3.329 7.190 3.878 1.00 97.94 84 SER A CA 1
ATOM 648 C C . SER A 1 84 ? 2.055 7.697 4.582 1.00 97.94 84 SER A C 1
ATOM 650 O O . SER A 1 84 ? 2.067 7.907 5.796 1.00 97.94 84 SER A O 1
ATOM 652 N N . VAL A 1 85 ? 0.940 7.835 3.850 1.00 98.00 85 VAL A N 1
ATOM 653 C CA . VAL A 1 85 ? -0.380 8.190 4.407 1.00 98.00 85 VAL A CA 1
ATOM 654 C C . VAL A 1 85 ? -0.953 7.026 5.200 1.00 98.00 85 VAL A C 1
ATOM 656 O O . VAL A 1 85 ? -1.362 7.210 6.345 1.00 98.00 85 VAL A O 1
ATOM 659 N N . TRP A 1 86 ? -0.938 5.824 4.613 1.00 98.19 86 TRP A N 1
ATOM 660 C CA . TRP A 1 86 ? -1.387 4.604 5.283 1.00 98.19 86 TRP A CA 1
ATOM 661 C C . TRP A 1 86 ? -0.656 4.397 6.601 1.00 98.19 86 TRP A C 1
ATOM 663 O O . TRP A 1 86 ? -1.285 4.224 7.641 1.00 98.19 86 TRP A O 1
ATOM 673 N N . LEU A 1 87 ? 0.667 4.514 6.575 1.00 97.44 87 LEU A N 1
ATOM 674 C CA . LEU A 1 87 ? 1.504 4.373 7.749 1.00 97.44 87 LEU A CA 1
ATOM 675 C C . LEU A 1 87 ? 1.173 5.420 8.818 1.00 97.44 87 LEU A C 1
ATOM 677 O O . LEU A 1 87 ? 1.128 5.080 9.996 1.00 97.44 87 LEU A O 1
ATOM 681 N N . ALA A 1 88 ? 0.914 6.673 8.431 1.00 97.19 88 ALA A N 1
ATOM 682 C CA . ALA A 1 88 ? 0.514 7.721 9.368 1.00 97.19 88 ALA A CA 1
ATOM 683 C C . ALA A 1 88 ? -0.835 7.407 10.041 1.00 97.19 88 ALA A C 1
ATOM 685 O O . ALA A 1 88 ? -0.967 7.556 11.255 1.00 97.19 88 ALA A O 1
ATOM 686 N N . PHE A 1 89 ? -1.816 6.917 9.280 1.00 97.44 89 PHE A N 1
ATOM 687 C CA . PHE A 1 89 ? -3.140 6.560 9.799 1.00 97.44 89 PHE A CA 1
ATOM 688 C C . PHE A 1 89 ? -3.106 5.316 10.686 1.00 97.44 89 PHE A C 1
ATOM 690 O O . PHE A 1 89 ? -3.666 5.329 11.781 1.00 97.44 89 PHE A O 1
ATOM 697 N N . LEU A 1 90 ? -2.401 4.271 10.255 1.00 97.12 90 LEU A N 1
ATOM 698 C CA . LEU A 1 90 ? -2.260 3.017 10.994 1.00 97.12 90 LEU A CA 1
ATOM 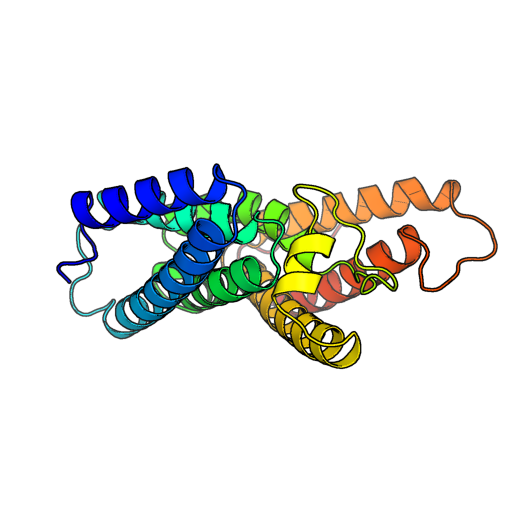699 C C . LEU A 1 90 ? -1.420 3.182 12.274 1.00 97.12 90 LEU A C 1
ATOM 701 O O . LEU A 1 90 ? -1.659 2.486 13.258 1.00 97.12 90 LEU A O 1
ATOM 705 N N . LYS A 1 91 ? -0.462 4.121 12.295 1.00 95.94 91 LYS A N 1
ATOM 706 C CA . LYS A 1 91 ? 0.304 4.488 13.501 1.00 95.94 91 LYS A CA 1
ATOM 707 C C . LYS A 1 91 ? -0.508 5.271 14.522 1.00 95.94 91 LYS A C 1
ATOM 709 O O . LYS A 1 91 ? -0.176 5.252 15.706 1.00 95.94 91 LYS A O 1
ATOM 714 N N . HIS A 1 92 ? -1.507 6.016 14.070 1.00 96.31 92 HIS A N 1
ATOM 715 C CA . HIS A 1 92 ? -2.212 6.957 14.919 1.00 96.31 92 HIS A CA 1
ATOM 716 C C . HIS A 1 92 ? -3.237 6.235 15.805 1.00 96.31 92 HIS A C 1
ATOM 718 O O . HIS A 1 92 ? -4.110 5.518 15.317 1.00 96.31 92 HIS A O 1
ATOM 724 N N . GLU A 1 93 ? -3.177 6.479 17.116 1.00 92.94 93 GLU A N 1
ATOM 725 C CA . GLU A 1 93 ? -3.923 5.728 18.138 1.00 92.94 93 GLU A CA 1
ATOM 726 C C . GLU A 1 93 ? -5.447 5.721 17.929 1.00 92.94 93 GLU A C 1
ATOM 728 O O . GLU A 1 93 ? -6.100 4.704 18.163 1.00 92.94 93 GLU A O 1
ATOM 733 N N . HIS A 1 94 ? -6.016 6.849 17.493 1.00 93.62 94 HIS A N 1
ATOM 734 C CA . HIS A 1 94 ? -7.457 6.974 17.244 1.00 93.62 94 HIS A CA 1
ATOM 735 C C . HIS A 1 94 ? -7.863 6.589 15.813 1.00 93.62 94 HIS A C 1
ATOM 737 O O . HIS A 1 94 ? -8.764 5.776 15.639 1.00 93.62 94 HIS A O 1
ATOM 743 N N . ILE A 1 95 ? -7.187 7.133 14.792 1.00 95.31 95 ILE A N 1
ATOM 744 C CA . ILE A 1 95 ? -7.505 6.895 13.373 1.00 95.31 95 ILE A CA 1
ATOM 745 C C . ILE A 1 95 ? -7.430 5.409 13.005 1.00 95.31 95 ILE A C 1
ATOM 747 O O . ILE A 1 95 ? -8.315 4.914 12.317 1.00 95.31 95 ILE A O 1
ATOM 751 N N . SER A 1 96 ? -6.425 4.680 13.499 1.00 96.06 96 SER A N 1
ATOM 752 C CA . SER A 1 96 ? -6.258 3.244 13.217 1.00 96.06 96 SER A CA 1
ATOM 753 C C . SER A 1 96 ? -7.436 2.372 13.667 1.00 96.06 96 SER A C 1
ATOM 755 O O . SER A 1 96 ? -7.603 1.272 13.151 1.00 96.06 96 SER A O 1
ATOM 757 N N . LYS A 1 97 ? -8.258 2.862 14.603 1.00 94.88 97 LYS A N 1
ATOM 758 C CA . LYS A 1 97 ? -9.424 2.158 15.159 1.00 94.88 97 LYS A CA 1
ATOM 759 C C . LYS A 1 97 ? -10.739 2.541 14.474 1.00 94.88 97 LYS A C 1
ATOM 761 O O . LYS A 1 97 ? -11.779 1.981 14.815 1.00 94.88 97 LYS A O 1
ATOM 766 N N . LEU A 1 98 ? -10.719 3.505 13.551 1.00 94.88 98 LEU A N 1
ATOM 767 C CA . LEU A 1 98 ? -11.916 3.925 12.826 1.00 94.88 98 LEU A CA 1
ATOM 768 C C . LEU A 1 98 ? -12.420 2.803 11.925 1.00 94.88 98 LEU A C 1
ATOM 770 O O . LEU A 1 98 ? -11.634 2.115 11.269 1.00 94.88 98 LEU A O 1
ATOM 774 N N . HIS A 1 99 ? -13.741 2.656 11.858 1.00 95.31 99 HIS A N 1
ATOM 775 C CA . HIS A 1 99 ? -14.376 1.597 11.084 1.00 95.31 99 HIS A CA 1
ATOM 776 C C . HIS A 1 99 ? -13.984 1.658 9.602 1.00 95.31 99 HIS A C 1
ATOM 778 O O . HIS A 1 99 ? -13.668 0.632 9.008 1.00 95.31 99 HIS A O 1
ATOM 784 N N . GLU A 1 100 ? -13.919 2.859 9.029 1.00 95.38 100 GLU A N 1
ATOM 785 C CA . GLU A 1 100 ? -13.551 3.100 7.633 1.00 95.38 100 GLU A CA 1
ATOM 786 C C . GLU A 1 100 ? -12.116 2.645 7.337 1.00 95.38 100 GLU A C 1
ATOM 788 O O . GLU A 1 100 ? -11.850 2.053 6.291 1.00 95.38 100 GLU A O 1
ATOM 793 N N . VAL A 1 101 ? -11.191 2.889 8.274 1.00 96.88 101 VAL A N 1
ATOM 794 C CA . VAL A 1 101 ? -9.780 2.495 8.144 1.00 96.88 101 VAL A CA 1
ATOM 795 C C . VAL A 1 101 ? -9.636 0.983 8.270 1.00 96.88 101 VAL A C 1
ATOM 797 O O . VAL A 1 101 ? -8.935 0.368 7.472 1.00 96.88 101 VAL A O 1
ATOM 800 N N . LEU A 1 102 ? -10.334 0.359 9.220 1.00 97.12 102 LEU A N 1
ATOM 801 C CA . LEU A 1 102 ? -10.317 -1.096 9.382 1.00 97.12 102 LEU A CA 1
ATOM 802 C C . LEU A 1 102 ? -10.948 -1.813 8.178 1.00 97.12 102 LEU A C 1
ATOM 804 O O . LEU A 1 102 ? -10.433 -2.839 7.732 1.00 97.12 102 LEU A O 1
ATOM 808 N N . ALA A 1 103 ? -12.019 -1.253 7.609 1.00 97.12 103 ALA A N 1
ATOM 809 C CA . ALA A 1 103 ? -12.733 -1.828 6.471 1.00 97.12 103 ALA A CA 1
ATOM 810 C C . ALA A 1 103 ? -11.890 -1.892 5.186 1.00 97.12 103 ALA A C 1
ATOM 812 O O . ALA A 1 103 ? -12.104 -2.777 4.356 1.00 97.12 103 ALA A O 1
ATOM 813 N N . VAL A 1 104 ? -10.918 -0.988 5.011 1.00 97.75 104 VAL A N 1
ATOM 814 C CA . VAL A 1 104 ? -10.058 -0.966 3.815 1.00 97.75 104 VAL A CA 1
ATOM 815 C C . VAL A 1 104 ? -8.815 -1.857 3.940 1.00 97.75 104 VAL A C 1
ATOM 817 O O . VAL A 1 104 ? -8.228 -2.208 2.916 1.00 97.75 104 VAL A O 1
ATOM 820 N N . VAL A 1 105 ? -8.444 -2.305 5.150 1.00 98.00 105 VAL A N 1
ATOM 821 C CA . VAL A 1 105 ? -7.251 -3.149 5.385 1.00 98.00 105 VAL A CA 1
ATOM 822 C C . VAL A 1 105 ? -7.160 -4.367 4.451 1.00 98.00 105 VAL A C 1
ATOM 824 O O . VAL A 1 105 ? -6.096 -4.541 3.856 1.00 98.00 105 VAL A O 1
ATOM 827 N N . PRO A 1 106 ? -8.213 -5.186 4.231 1.00 97.88 106 PRO A N 1
ATOM 828 C CA . PRO A 1 106 ? -8.115 -6.338 3.328 1.00 97.88 106 PRO A CA 1
ATOM 829 C C . PRO A 1 106 ? -7.686 -5.950 1.906 1.00 97.88 106 PRO A C 1
ATOM 831 O O . PRO A 1 106 ? -6.838 -6.601 1.298 1.00 97.88 106 PRO A O 1
ATOM 834 N N . ARG A 1 107 ? -8.251 -4.856 1.382 1.00 98.19 107 ARG A N 1
ATOM 835 C CA . ARG A 1 107 ? -7.953 -4.359 0.032 1.00 98.19 107 ARG A CA 1
ATOM 836 C C . ARG A 1 107 ? -6.571 -3.723 -0.032 1.00 98.19 107 ARG A C 1
ATOM 838 O O . ARG A 1 107 ? -5.873 -3.879 -1.030 1.00 98.19 107 ARG A O 1
ATOM 845 N N . TRP A 1 108 ? -6.158 -3.047 1.037 1.00 98.38 108 TRP A N 1
ATOM 846 C CA . TRP A 1 108 ? -4.803 -2.524 1.148 1.00 98.38 108 TRP A CA 1
ATOM 847 C C . TRP A 1 108 ? -3.761 -3.648 1.136 1.00 98.38 108 TRP A C 1
ATOM 849 O O . TRP A 1 108 ? -2.812 -3.557 0.364 1.00 98.38 108 TRP A O 1
ATOM 859 N N . LEU A 1 109 ? -3.961 -4.730 1.902 1.00 98.12 109 LEU A N 1
ATOM 860 C CA . LEU A 1 109 ? -3.052 -5.888 1.933 1.00 98.12 109 LEU A CA 1
ATOM 861 C C . LEU A 1 109 ? -2.862 -6.482 0.531 1.00 98.12 109 LEU A C 1
ATOM 863 O O . LEU A 1 109 ? -1.731 -6.694 0.096 1.00 98.12 109 LEU A O 1
ATOM 867 N N . GLN A 1 110 ? -3.963 -6.654 -0.206 1.00 97.12 110 GLN A N 1
ATOM 868 C CA . GLN A 1 110 ? -3.949 -7.124 -1.595 1.00 97.12 110 GLN A CA 1
ATOM 869 C C . GLN A 1 110 ? -3.188 -6.182 -2.539 1.00 97.12 110 GLN A C 1
ATOM 871 O O . GLN A 1 110 ? -2.451 -6.650 -3.404 1.00 97.12 110 GLN A O 1
ATOM 876 N N . ALA A 1 111 ? -3.347 -4.866 -2.381 1.00 97.25 111 ALA A N 1
ATOM 877 C CA . ALA A 1 111 ? -2.675 -3.875 -3.221 1.00 97.25 111 ALA A CA 1
ATOM 878 C C . ALA A 1 111 ? -1.185 -3.694 -2.868 1.00 97.25 111 ALA A C 1
ATOM 880 O O . ALA A 1 111 ? -0.369 -3.410 -3.748 1.00 97.25 111 ALA A O 1
ATOM 881 N N . ALA A 1 112 ? -0.826 -3.848 -1.592 1.00 96.88 112 ALA A N 1
ATOM 882 C CA . ALA A 1 112 ? 0.513 -3.598 -1.069 1.00 96.88 112 ALA A CA 1
ATOM 883 C C . ALA A 1 112 ? 1.451 -4.806 -1.200 1.00 96.88 112 ALA A C 1
ATOM 885 O O . ALA A 1 112 ? 2.638 -4.616 -1.462 1.00 96.88 112 ALA A O 1
ATOM 886 N N . ALA A 1 113 ? 0.950 -6.040 -1.062 1.00 95.69 113 ALA A N 1
ATOM 887 C CA . ALA A 1 113 ? 1.781 -7.247 -1.120 1.00 95.69 113 ALA A CA 1
ATOM 888 C C . ALA A 1 113 ? 2.633 -7.359 -2.404 1.00 95.69 113 ALA A C 1
ATOM 890 O O . ALA A 1 113 ? 3.841 -7.590 -2.286 1.00 95.69 113 ALA A O 1
ATOM 891 N N . PRO A 1 114 ? 2.103 -7.088 -3.618 1.00 93.19 114 PRO A N 1
ATOM 892 C CA . PRO A 1 114 ? 2.911 -7.113 -4.837 1.00 93.19 114 PRO A CA 1
ATOM 893 C C . PRO A 1 114 ? 4.059 -6.095 -4.844 1.00 93.19 114 PRO A C 1
ATOM 895 O O . PRO A 1 114 ? 5.014 -6.264 -5.593 1.00 93.19 114 PRO A O 1
ATOM 898 N N . LYS A 1 115 ? 3.994 -5.037 -4.022 1.00 93.19 115 LYS A N 1
ATOM 899 C CA . LYS A 1 115 ? 5.023 -3.985 -3.957 1.00 93.19 115 LYS A CA 1
ATOM 900 C C . LYS A 1 115 ? 6.256 -4.395 -3.144 1.00 93.19 115 LYS A C 1
ATOM 902 O O . LYS A 1 115 ? 7.268 -3.703 -3.199 1.00 93.19 115 LYS A O 1
ATOM 907 N N . ILE A 1 116 ? 6.176 -5.499 -2.396 1.00 93.31 116 ILE A N 1
ATOM 908 C CA . ILE A 1 116 ? 7.291 -6.078 -1.624 1.00 93.31 116 ILE A CA 1
ATOM 909 C C . ILE A 1 116 ? 8.088 -7.064 -2.489 1.00 93.31 116 ILE A C 1
ATOM 911 O O . ILE A 1 116 ? 9.280 -7.267 -2.248 1.00 93.31 116 ILE A O 1
ATOM 915 N N . LEU A 1 117 ? 7.451 -7.648 -3.512 1.00 90.25 117 LEU A N 1
ATOM 916 C CA . LEU A 1 117 ? 8.098 -8.554 -4.457 1.00 90.25 117 LEU A CA 1
ATOM 917 C C . LEU A 1 117 ? 9.262 -7.836 -5.139 1.00 90.25 117 LEU A C 1
ATOM 919 O O . LEU A 1 117 ? 9.100 -6.754 -5.702 1.00 90.25 117 LEU A O 1
ATOM 923 N N . LYS A 1 118 ? 10.449 -8.439 -5.071 1.00 80.69 118 LYS A N 1
ATOM 924 C CA . LYS A 1 118 ? 11.649 -7.916 -5.719 1.00 80.69 118 LYS A CA 1
ATOM 925 C C . LYS A 1 118 ? 11.418 -7.826 -7.226 1.00 80.69 118 LYS A C 1
ATOM 927 O O . LYS A 1 118 ? 11.187 -8.834 -7.885 1.00 80.69 118 LYS A O 1
ATOM 932 N N . VAL A 1 119 ? 11.520 -6.619 -7.769 1.00 75.12 119 VAL A N 1
ATOM 933 C CA . VAL A 1 119 ? 11.441 -6.371 -9.212 1.00 75.12 119 VAL A CA 1
ATOM 934 C C . VAL A 1 119 ? 12.836 -6.027 -9.720 1.00 75.12 119 VAL A C 1
ATOM 936 O O . VAL A 1 119 ? 13.558 -5.258 -9.087 1.00 75.12 119 VAL A O 1
ATOM 939 N N . THR A 1 120 ? 13.237 -6.601 -10.850 1.00 71.75 120 THR A N 1
ATOM 940 C CA . THR A 1 120 ? 14.481 -6.232 -11.536 1.00 71.75 120 THR A CA 1
ATOM 941 C C . THR A 1 120 ? 14.277 -4.956 -12.342 1.00 71.75 120 THR A C 1
ATOM 943 O O . THR A 1 120 ? 13.299 -4.851 -13.086 1.00 71.75 120 THR A O 1
ATOM 946 N N . TYR A 1 121 ? 15.204 -4.001 -12.228 1.00 73.62 121 TYR A N 1
ATOM 947 C CA . TYR A 1 121 ? 15.188 -2.820 -13.088 1.00 73.62 121 TYR A CA 1
ATOM 948 C C . TYR A 1 121 ? 15.389 -3.255 -14.550 1.00 73.62 121 TYR A C 1
ATOM 950 O O . TYR A 1 121 ? 16.239 -4.109 -14.822 1.00 73.62 121 TYR A O 1
ATOM 958 N N . PRO A 1 122 ? 14.617 -2.718 -15.506 1.00 71.19 122 PRO A N 1
ATOM 959 C CA . PRO A 1 122 ? 14.766 -3.085 -16.907 1.00 71.19 122 PRO A CA 1
ATOM 960 C C . PRO A 1 122 ? 16.149 -2.711 -17.450 1.00 71.19 122 PRO A C 1
ATOM 962 O O . PRO A 1 122 ? 16.564 -1.556 -17.409 1.00 71.19 122 PRO A O 1
ATOM 965 N N . SER A 1 123 ? 16.832 -3.681 -18.054 1.00 62.91 123 SER A N 1
ATOM 966 C CA . SER A 1 123 ? 18.096 -3.468 -18.771 1.00 62.91 123 SER A CA 1
ATOM 967 C C . SER A 1 123 ? 17.913 -2.758 -20.120 1.00 62.91 123 SER A C 1
ATOM 969 O O . SER A 1 123 ? 18.870 -2.222 -20.675 1.00 62.91 123 SER A O 1
ATOM 971 N N . SER A 1 124 ? 16.683 -2.713 -20.642 1.00 60.81 124 SER A N 1
ATOM 972 C CA . SER A 1 124 ? 16.306 -1.968 -21.844 1.00 60.81 124 SER A CA 1
ATOM 973 C C . SER A 1 124 ? 15.037 -1.167 -21.582 1.00 60.81 124 SER A C 1
ATOM 975 O O . SER A 1 124 ? 14.071 -1.700 -21.036 1.00 60.81 124 SER A O 1
ATOM 977 N N . ARG A 1 125 ? 15.018 0.102 -22.003 1.00 61.41 125 ARG A N 1
ATOM 978 C CA . ARG A 1 125 ? 13.840 0.980 -21.930 1.00 61.41 125 ARG A CA 1
ATOM 979 C C . ARG A 1 125 ? 12.804 0.536 -22.969 1.00 61.41 125 ARG A C 1
ATOM 981 O O . ARG A 1 125 ? 12.623 1.182 -23.998 1.00 61.41 125 ARG A O 1
ATOM 988 N N . VAL A 1 126 ? 12.168 -0.612 -22.750 1.00 55.31 126 VAL A N 1
ATOM 989 C CA . VAL A 1 126 ? 11.097 -1.095 -23.624 1.00 55.31 126 VAL A CA 1
ATOM 990 C C . VAL A 1 126 ? 9.837 -0.305 -23.290 1.00 55.31 126 VAL A C 1
ATOM 992 O O . VAL A 1 126 ? 9.367 -0.312 -22.157 1.00 55.31 126 VAL A O 1
ATOM 995 N N . SER A 1 127 ? 9.309 0.404 -24.287 1.00 48.41 127 SER A N 1
ATOM 996 C CA . SER A 1 127 ? 8.140 1.282 -24.178 1.00 48.41 127 SER A CA 1
ATOM 997 C C . SER A 1 127 ? 6.837 0.466 -24.158 1.00 48.41 127 SER A C 1
ATOM 999 O O . SER A 1 127 ? 6.012 0.536 -25.067 1.00 48.41 127 SER A O 1
ATOM 1001 N N . GLY A 1 128 ? 6.683 -0.387 -23.144 1.00 51.38 128 GLY A N 1
ATOM 1002 C CA . GLY A 1 128 ? 5.433 -1.084 -22.860 1.00 51.38 128 GLY A CA 1
ATOM 1003 C C . GLY A 1 128 ? 4.450 -0.132 -22.185 1.00 51.38 128 GLY A C 1
ATOM 1004 O O . GLY A 1 128 ? 4.745 0.449 -21.142 1.00 51.38 128 GLY A O 1
ATOM 1005 N N . VAL A 1 129 ? 3.275 0.061 -22.771 1.00 50.47 129 VAL A N 1
ATOM 1006 C CA . VAL A 1 129 ? 2.231 0.900 -22.176 1.00 50.47 129 VAL A CA 1
ATOM 1007 C C . VAL A 1 129 ? 1.718 0.218 -20.900 1.00 50.47 129 VAL A C 1
ATOM 1009 O O . VAL A 1 129 ? 1.251 -0.915 -20.957 1.00 50.47 129 VAL A O 1
ATOM 1012 N N . ASN A 1 130 ? 1.771 0.934 -19.772 1.00 56.00 130 ASN A N 1
ATOM 1013 C CA . ASN A 1 130 ? 1.130 0.577 -18.499 1.00 56.00 130 ASN A CA 1
ATOM 1014 C C . ASN A 1 130 ? 1.742 -0.587 -17.687 1.00 56.00 130 ASN A C 1
ATOM 1016 O O . ASN A 1 130 ? 1.017 -1.354 -17.058 1.00 56.00 130 ASN A O 1
ATOM 1020 N N . ASP A 1 131 ? 3.071 -0.695 -17.655 1.00 75.38 131 ASP A N 1
ATOM 1021 C CA . ASP A 1 131 ? 3.778 -1.608 -16.745 1.00 75.38 131 ASP A CA 1
ATOM 1022 C C . ASP A 1 131 ? 4.658 -0.819 -15.754 1.00 75.38 131 ASP A C 1
ATOM 1024 O O . ASP A 1 131 ? 5.110 0.292 -16.049 1.00 75.38 131 ASP A O 1
ATOM 1028 N N . ALA A 1 132 ? 4.906 -1.374 -14.565 1.00 81.94 132 ALA A N 1
ATOM 1029 C CA . ALA A 1 132 ? 5.742 -0.782 -13.514 1.00 81.94 132 ALA A CA 1
ATOM 1030 C C . ALA A 1 132 ? 7.139 -0.391 -14.037 1.00 81.94 132 ALA A C 1
ATOM 1032 O O . ALA A 1 132 ? 7.727 0.597 -13.596 1.00 81.94 132 ALA A O 1
ATOM 1033 N N . VAL A 1 133 ? 7.616 -1.131 -15.040 1.00 82.38 133 VAL A N 1
ATOM 1034 C CA . VAL A 1 133 ? 8.843 -0.903 -15.810 1.00 82.38 133 VAL A CA 1
ATOM 1035 C C . VAL A 1 133 ? 8.895 0.499 -16.431 1.00 82.38 133 VAL A C 1
ATOM 1037 O O . VAL A 1 133 ? 9.882 1.212 -16.257 1.00 82.38 133 VAL A O 1
ATOM 1040 N N . SER A 1 134 ? 7.828 0.930 -17.107 1.00 84.00 134 SER A N 1
ATOM 1041 C CA . SER A 1 134 ? 7.776 2.234 -17.780 1.00 84.00 134 SER A CA 1
ATOM 1042 C C . SER A 1 134 ? 7.866 3.388 -16.790 1.00 84.00 134 SER A C 1
ATOM 1044 O O . SER A 1 134 ? 8.634 4.323 -17.004 1.00 84.00 134 SER A O 1
ATOM 1046 N N . TYR A 1 135 ? 7.163 3.291 -15.659 1.00 88.12 135 TYR A N 1
ATOM 1047 C CA . TYR A 1 135 ? 7.260 4.299 -14.602 1.00 88.12 135 TYR A CA 1
ATOM 1048 C C . TYR A 1 135 ? 8.637 4.305 -13.933 1.00 88.12 135 TYR A C 1
ATOM 1050 O O . TYR A 1 135 ? 9.151 5.378 -13.629 1.00 88.12 135 TYR A O 1
ATOM 1058 N N . ALA A 1 136 ? 9.275 3.142 -13.765 1.00 88.38 136 ALA A N 1
ATOM 1059 C CA . ALA A 1 136 ? 10.639 3.078 -13.251 1.00 88.38 136 ALA A CA 1
ATOM 1060 C C . ALA A 1 136 ? 11.639 3.782 -14.188 1.00 88.38 136 ALA A C 1
ATOM 1062 O O . ALA A 1 136 ? 12.507 4.514 -13.722 1.00 88.38 136 ALA A O 1
ATOM 1063 N N . CYS A 1 137 ? 11.493 3.641 -15.508 1.00 85.75 137 CYS A N 1
ATOM 1064 C CA . CYS A 1 137 ? 12.325 4.373 -16.468 1.00 85.75 137 CYS A CA 1
ATOM 1065 C C . CYS A 1 137 ? 12.060 5.889 -16.499 1.00 85.75 137 CYS A C 1
ATOM 1067 O O . CYS A 1 137 ? 12.925 6.633 -16.960 1.00 85.75 137 CYS A O 1
ATOM 1069 N N . MET A 1 138 ? 10.876 6.339 -16.069 1.00 87.94 138 MET A N 1
ATOM 1070 C CA . MET A 1 138 ? 10.538 7.764 -15.955 1.00 87.94 138 MET A CA 1
ATOM 1071 C C . MET A 1 138 ? 11.047 8.384 -14.650 1.00 87.94 138 MET A C 1
ATOM 1073 O O . MET A 1 138 ? 11.354 9.572 -14.623 1.00 87.94 138 MET A O 1
ATOM 1077 N N . ASP A 1 139 ? 11.085 7.609 -13.565 1.00 90.56 139 ASP A N 1
ATOM 1078 C CA . ASP A 1 139 ? 11.397 8.115 -12.227 1.00 90.56 139 ASP A CA 1
ATOM 1079 C C . ASP A 1 139 ? 12.867 7.986 -11.826 1.00 90.56 139 ASP A C 1
ATOM 1081 O O . ASP A 1 139 ? 13.299 8.758 -10.972 1.00 90.56 139 ASP A O 1
ATOM 1085 N N . TYR A 1 140 ? 13.602 7.020 -12.386 1.00 91.81 140 TYR A N 1
ATOM 1086 C CA . TYR A 1 140 ? 14.957 6.685 -11.942 1.00 91.81 140 TYR A CA 1
ATOM 1087 C C . TYR A 1 140 ? 15.943 6.661 -13.108 1.00 91.81 140 TYR A C 1
ATOM 1089 O O . TYR A 1 140 ? 15.687 6.053 -14.155 1.00 91.81 140 TYR A O 1
ATOM 1097 N N . ASP A 1 141 ? 17.114 7.248 -12.883 1.00 89.06 141 ASP A N 1
ATOM 1098 C CA . ASP A 1 141 ? 18.174 7.380 -13.879 1.00 89.06 141 ASP A CA 1
ATOM 1099 C C . ASP A 1 141 ? 19.032 6.112 -13.992 1.00 89.06 141 ASP A C 1
ATOM 1101 O O . ASP A 1 141 ? 19.695 5.890 -15.010 1.00 89.06 141 ASP A O 1
ATOM 1105 N N . SER A 1 142 ? 19.027 5.261 -12.958 1.00 89.81 142 SER A N 1
ATOM 1106 C CA . SER A 1 142 ? 19.848 4.047 -12.892 1.00 89.81 142 SER A CA 1
ATOM 1107 C C . SER A 1 142 ? 19.217 2.914 -12.078 1.00 89.81 142 SER A C 1
ATOM 1109 O O . SER A 1 142 ? 18.389 3.139 -11.194 1.00 89.81 142 SER A O 1
ATOM 1111 N N . GLU A 1 143 ? 19.690 1.686 -12.313 1.00 89.81 143 GLU A N 1
ATOM 1112 C CA . GLU A 1 143 ? 19.348 0.512 -11.495 1.00 89.81 143 GLU A CA 1
ATOM 1113 C C . GLU A 1 143 ? 19.726 0.707 -10.019 1.00 89.81 143 GLU A C 1
ATOM 1115 O O . GLU A 1 143 ? 18.975 0.312 -9.129 1.00 89.81 143 GLU A O 1
ATOM 1120 N N . GLN A 1 144 ? 20.859 1.360 -9.745 1.00 92.44 144 GLN A N 1
ATOM 1121 C CA . GLN A 1 144 ? 21.314 1.615 -8.379 1.00 92.44 144 GLN A CA 1
ATOM 1122 C C . GLN A 1 144 ? 20.353 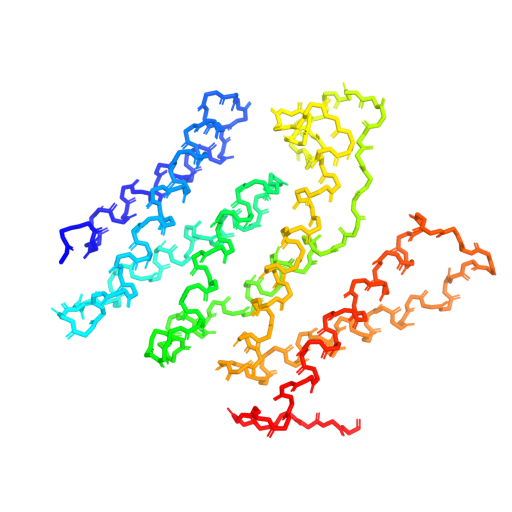2.542 -7.625 1.00 92.44 144 GLN A C 1
ATOM 1124 O O . GLN A 1 144 ? 20.023 2.287 -6.466 1.00 92.44 144 GLN A O 1
ATOM 1129 N N . GLU A 1 145 ? 19.892 3.612 -8.274 1.00 93.75 145 GLU A N 1
ATOM 1130 C CA . GLU A 1 145 ? 18.905 4.527 -7.698 1.00 93.75 145 GLU A CA 1
ATOM 1131 C C . GLU A 1 145 ? 17.577 3.810 -7.435 1.00 93.75 145 GLU A C 1
ATOM 1133 O O . GLU A 1 145 ? 17.030 3.899 -6.331 1.00 93.75 145 GLU A O 1
ATOM 1138 N N . PHE A 1 146 ? 17.107 3.034 -8.415 1.00 93.00 146 PHE A N 1
ATOM 1139 C CA . PHE A 1 146 ? 15.912 2.214 -8.268 1.00 93.00 146 PHE A CA 1
ATOM 1140 C C . PHE A 1 146 ? 16.028 1.242 -7.091 1.00 93.00 146 PHE A C 1
ATOM 1142 O O . PHE A 1 146 ? 15.114 1.161 -6.276 1.00 93.00 146 PHE A O 1
ATOM 1149 N N . ALA A 1 147 ? 17.154 0.538 -6.952 1.00 92.50 147 ALA A N 1
ATOM 1150 C CA . ALA A 1 147 ? 17.370 -0.426 -5.877 1.00 92.50 147 ALA A CA 1
ATOM 1151 C C . ALA A 1 147 ? 17.332 0.233 -4.486 1.00 92.50 147 ALA A C 1
ATOM 1153 O O . ALA A 1 147 ? 16.723 -0.309 -3.558 1.00 92.50 147 ALA A O 1
ATOM 1154 N N . ILE A 1 148 ? 17.930 1.423 -4.341 1.00 94.88 148 ILE A N 1
ATOM 1155 C CA . ILE A 1 148 ? 17.877 2.210 -3.098 1.00 94.88 148 ILE A CA 1
ATOM 1156 C C . ILE A 1 148 ? 16.429 2.604 -2.784 1.00 94.88 148 ILE A C 1
ATOM 1158 O O . ILE A 1 148 ? 15.957 2.397 -1.661 1.00 94.88 148 ILE A O 1
ATOM 1162 N N . PHE A 1 149 ? 15.709 3.139 -3.773 1.00 95.25 149 PHE A N 1
ATOM 1163 C CA . PHE A 1 149 ? 14.318 3.547 -3.601 1.00 95.25 149 PHE A CA 1
ATOM 1164 C C . PHE A 1 149 ? 13.412 2.359 -3.262 1.00 95.25 149 PHE A C 1
ATOM 1166 O O . PHE A 1 149 ? 12.626 2.422 -2.316 1.00 95.25 149 PHE A O 1
ATOM 1173 N N . PHE A 1 150 ? 13.550 1.254 -3.994 1.00 94.62 150 PHE A N 1
ATOM 1174 C CA . PHE A 1 150 ? 12.790 0.029 -3.782 1.00 94.62 150 PHE A CA 1
ATOM 1175 C C . PHE A 1 150 ? 13.009 -0.523 -2.372 1.00 94.62 150 PHE A C 1
ATOM 1177 O O . PHE A 1 150 ? 12.041 -0.839 -1.684 1.00 94.62 150 PHE A O 1
ATOM 1184 N N . SER A 1 151 ? 14.258 -0.566 -1.894 1.00 94.88 151 SER A N 1
ATOM 1185 C CA . SER A 1 151 ? 14.579 -1.005 -0.529 1.00 94.88 151 SER A CA 1
ATOM 1186 C C . SER A 1 151 ? 13.859 -0.169 0.536 1.00 94.88 151 SER A C 1
ATOM 1188 O O . SER A 1 151 ? 13.263 -0.712 1.474 1.00 94.88 151 SER A O 1
ATOM 1190 N N . ARG A 1 152 ? 13.831 1.158 0.359 1.00 95.38 152 ARG A N 1
ATOM 1191 C CA . ARG A 1 152 ? 13.085 2.062 1.240 1.00 95.38 152 ARG A CA 1
ATOM 1192 C C . ARG A 1 152 ? 11.578 1.815 1.166 1.00 95.38 152 ARG A C 1
ATOM 1194 O O . ARG A 1 152 ? 10.938 1.663 2.205 1.00 95.38 152 ARG A O 1
ATOM 1201 N N . CYS A 1 153 ? 11.019 1.747 -0.042 1.00 95.12 153 CYS A N 1
ATOM 1202 C CA . CYS A 1 153 ? 9.597 1.491 -0.258 1.00 95.12 153 CYS A CA 1
ATOM 1203 C C . CYS A 1 153 ? 9.164 0.176 0.398 1.00 95.12 153 CYS A C 1
ATOM 1205 O O . CYS A 1 153 ? 8.173 0.143 1.129 1.00 95.12 153 CYS A O 1
ATOM 1207 N N . LYS A 1 154 ? 9.949 -0.885 0.205 1.00 95.94 154 LYS A N 1
ATOM 1208 C CA . LYS A 1 154 ? 9.730 -2.194 0.815 1.00 95.94 154 LYS A CA 1
ATOM 1209 C C . LYS A 1 154 ? 9.741 -2.110 2.341 1.00 95.94 154 LYS A C 1
ATOM 1211 O O . LYS A 1 154 ? 8.812 -2.598 2.975 1.00 95.94 154 LYS A O 1
ATOM 1216 N N . THR A 1 155 ? 10.733 -1.438 2.925 1.00 96.88 155 THR A N 1
ATOM 1217 C CA . THR A 1 155 ? 10.849 -1.271 4.385 1.00 96.88 155 THR A CA 1
ATOM 1218 C C . THR A 1 155 ? 9.631 -0.558 4.978 1.00 96.88 155 THR A C 1
ATOM 1220 O O . THR A 1 155 ? 9.054 -1.022 5.958 1.00 96.88 155 THR A O 1
ATOM 1223 N N . GLU A 1 156 ? 9.190 0.546 4.372 1.00 96.81 156 GLU A N 1
ATOM 1224 C CA . GLU A 1 156 ? 8.015 1.286 4.852 1.00 96.81 156 GLU A CA 1
ATOM 1225 C C . GLU A 1 156 ? 6.696 0.523 4.624 1.00 96.81 156 GLU A C 1
ATOM 1227 O O . GLU A 1 156 ? 5.743 0.669 5.397 1.00 96.81 156 GLU A O 1
ATOM 1232 N N . THR A 1 157 ? 6.623 -0.299 3.574 1.00 97.38 157 THR A N 1
ATOM 1233 C CA . THR A 1 157 ? 5.458 -1.158 3.311 1.00 97.38 157 THR A CA 1
ATOM 1234 C C . THR A 1 157 ? 5.380 -2.275 4.349 1.00 97.38 157 THR A C 1
ATOM 1236 O O . THR A 1 157 ? 4.328 -2.469 4.952 1.00 97.38 157 THR A O 1
ATOM 1239 N N . LEU A 1 158 ? 6.498 -2.949 4.640 1.00 98.06 158 LEU A N 1
ATOM 1240 C CA . LEU A 1 158 ? 6.598 -3.950 5.708 1.00 98.06 158 LEU A CA 1
ATOM 1241 C C . LEU A 1 158 ? 6.209 -3.361 7.069 1.00 98.06 158 LEU A C 1
ATOM 1243 O O . LEU A 1 158 ? 5.422 -3.952 7.805 1.00 98.06 158 LEU A O 1
ATOM 1247 N N . GLU A 1 159 ? 6.674 -2.153 7.378 1.00 97.88 159 GLU A N 1
ATOM 1248 C CA . GLU A 1 159 ? 6.253 -1.449 8.589 1.00 97.88 159 GLU A CA 1
ATOM 1249 C C . GLU A 1 159 ? 4.730 -1.216 8.617 1.00 97.88 159 GLU A C 1
ATOM 1251 O O . GLU A 1 159 ? 4.109 -1.317 9.673 1.00 97.88 159 GLU A O 1
ATOM 1256 N N . SER A 1 160 ? 4.092 -0.966 7.472 1.00 97.88 160 SER A N 1
ATOM 1257 C CA . SER A 1 160 ? 2.631 -0.828 7.396 1.00 97.88 160 SER A CA 1
ATOM 1258 C C . SER A 1 160 ? 1.913 -2.163 7.633 1.00 97.88 160 SER A C 1
ATOM 1260 O O . SER A 1 160 ? 0.951 -2.184 8.398 1.00 97.88 160 SER A O 1
ATOM 1262 N N . PHE A 1 161 ? 2.436 -3.290 7.124 1.00 97.94 161 PHE A N 1
ATOM 1263 C CA . PHE A 1 161 ? 1.957 -4.636 7.491 1.00 97.94 161 PHE A CA 1
ATOM 1264 C C . PHE A 1 161 ? 2.012 -4.865 9.008 1.00 97.94 161 PHE A C 1
ATOM 1266 O O . PHE A 1 161 ? 1.067 -5.403 9.590 1.00 97.94 161 PHE A O 1
ATOM 1273 N N . ARG A 1 162 ? 3.075 -4.391 9.673 1.00 97.31 162 ARG A N 1
ATOM 1274 C CA . ARG A 1 162 ? 3.196 -4.449 11.137 1.00 97.31 162 ARG A CA 1
ATOM 1275 C C . ARG A 1 162 ? 2.032 -3.765 11.841 1.00 97.31 162 ARG A C 1
ATOM 1277 O O . ARG A 1 162 ? 1.518 -4.292 12.825 1.00 97.31 162 ARG A O 1
ATOM 1284 N N . TYR A 1 163 ? 1.639 -2.582 11.373 1.00 97.50 163 TYR A N 1
ATOM 1285 C CA . TYR A 1 163 ? 0.532 -1.844 11.973 1.00 97.50 163 TYR A CA 1
ATOM 1286 C C . TYR A 1 163 ? -0.837 -2.367 11.547 1.00 97.50 163 TYR A C 1
ATOM 1288 O O . TYR A 1 163 ? -1.754 -2.315 12.360 1.00 97.50 163 TYR A O 1
ATOM 1296 N N . CYS A 1 164 ? -0.981 -2.949 10.355 1.00 97.00 164 CYS A N 1
ATOM 1297 C CA . CYS A 1 164 ? -2.175 -3.719 10.006 1.00 97.00 164 CYS A CA 1
ATOM 1298 C C . CYS A 1 164 ? -2.380 -4.881 10.981 1.00 97.00 164 CYS A C 1
ATOM 1300 O O . CYS A 1 164 ? -3.494 -5.081 11.453 1.00 97.00 164 CYS A O 1
ATOM 1302 N N . MET A 1 165 ? -1.307 -5.579 11.368 1.00 96.44 165 MET A N 1
ATOM 1303 C CA . MET A 1 165 ? -1.392 -6.649 12.364 1.00 9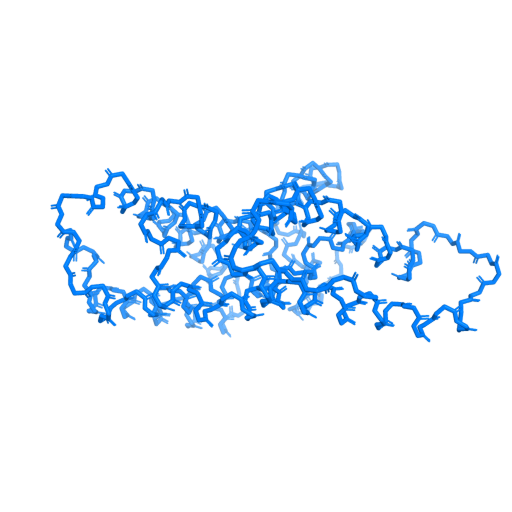6.44 165 MET A CA 1
ATOM 1304 C C . MET A 1 165 ? -1.827 -6.140 13.748 1.00 96.44 165 MET A C 1
ATOM 1306 O O . MET A 1 165 ? -2.503 -6.853 14.478 1.00 96.44 165 MET A O 1
ATOM 1310 N N . ILE A 1 166 ? -1.478 -4.905 14.114 1.00 95.12 166 ILE A N 1
ATOM 1311 C CA . ILE A 1 166 ? -1.941 -4.289 15.367 1.00 95.12 166 ILE A CA 1
ATOM 1312 C C . ILE A 1 166 ? -3.410 -3.851 15.252 1.00 95.12 166 ILE A C 1
ATOM 1314 O O . ILE A 1 166 ? -4.186 -4.076 16.174 1.00 95.12 166 ILE A O 1
ATOM 1318 N N . ALA A 1 167 ? -3.791 -3.220 14.139 1.00 94.69 167 ALA A N 1
ATOM 1319 C CA . ALA A 1 167 ? -5.115 -2.625 13.959 1.00 94.69 167 ALA A CA 1
ATOM 1320 C C . ALA A 1 167 ? -6.208 -3.658 13.625 1.00 94.69 167 ALA A C 1
ATOM 1322 O O . ALA A 1 167 ? -7.325 -3.568 14.124 1.00 94.69 167 ALA A O 1
ATOM 1323 N N . ALA A 1 168 ? -5.892 -4.641 12.781 1.00 95.81 168 ALA A N 1
ATOM 1324 C CA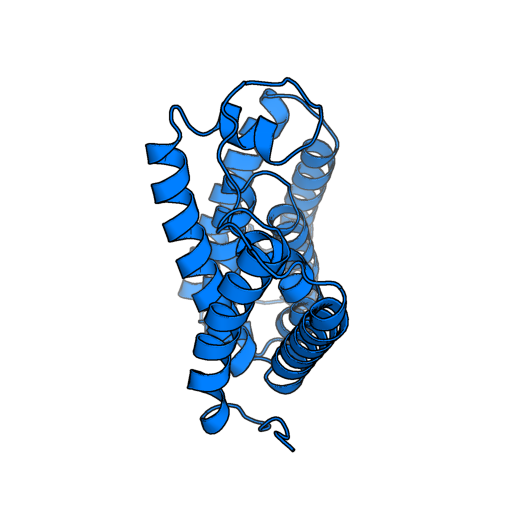 . ALA A 1 168 ? -6.814 -5.652 12.268 1.00 95.81 168 ALA A CA 1
ATOM 1325 C C . ALA A 1 168 ? -6.129 -7.036 12.214 1.00 95.81 168 ALA A C 1
ATOM 1327 O O . ALA A 1 168 ? -5.866 -7.564 11.125 1.00 95.81 168 ALA A O 1
ATOM 1328 N N . PRO A 1 169 ? -5.827 -7.647 13.375 1.00 95.81 169 PRO A N 1
ATOM 1329 C CA . PRO A 1 169 ? -4.991 -8.843 13.449 1.00 95.81 169 PRO A CA 1
ATOM 1330 C C . PRO A 1 169 ? -5.566 -10.055 12.721 1.00 95.81 169 PRO A C 1
ATOM 1332 O O . PRO A 1 169 ? -4.846 -10.707 11.973 1.00 95.81 169 PRO A O 1
ATOM 1335 N N . LEU A 1 170 ? -6.861 -10.347 12.886 1.00 95.56 170 LEU A N 1
ATOM 1336 C CA . LEU A 1 170 ? -7.487 -11.515 12.248 1.00 95.56 170 LEU A CA 1
ATOM 1337 C C . LEU A 1 170 ? -7.491 -11.402 10.723 1.00 95.56 170 LEU A C 1
ATOM 1339 O O . LEU A 1 170 ? -7.207 -12.372 10.032 1.00 95.56 170 LEU A O 1
ATOM 1343 N N . VAL A 1 171 ? -7.784 -10.207 10.208 1.00 96.38 171 VAL A N 1
ATOM 1344 C CA . VAL A 1 171 ? -7.792 -9.925 8.766 1.00 96.38 171 VAL A CA 1
ATOM 1345 C C . VAL A 1 171 ? -6.383 -10.044 8.196 1.00 96.38 171 VAL A C 1
ATOM 1347 O O . VAL A 1 171 ? -6.180 -10.679 7.164 1.00 96.38 171 VAL A O 1
ATOM 1350 N N . THR A 1 172 ? -5.408 -9.445 8.883 1.00 97.00 172 THR A N 1
ATOM 1351 C CA . THR A 1 172 ? -4.009 -9.456 8.448 1.00 97.00 172 THR A CA 1
ATOM 1352 C C . THR A 1 172 ? -3.443 -10.869 8.471 1.00 97.00 172 THR A C 1
ATOM 1354 O O . THR A 1 172 ? -2.822 -11.290 7.498 1.00 97.00 172 THR A O 1
ATOM 1357 N N . TRP A 1 173 ? -3.704 -11.624 9.540 1.00 96.25 173 TRP A N 1
ATOM 1358 C CA . TRP A 1 173 ? -3.277 -13.014 9.648 1.00 96.25 173 TRP A CA 1
ATOM 1359 C C . TRP A 1 173 ? -3.913 -13.893 8.575 1.00 96.25 173 TRP A C 1
ATOM 1361 O O . TRP A 1 173 ? -3.177 -14.560 7.861 1.00 96.25 173 TRP A O 1
ATOM 1371 N N . ALA A 1 174 ? -5.236 -13.830 8.392 1.00 96.44 174 ALA A N 1
ATOM 1372 C CA . ALA A 1 174 ? -5.929 -14.634 7.384 1.00 96.44 174 ALA A CA 1
ATOM 1373 C C . ALA A 1 174 ? -5.372 -14.399 5.969 1.00 96.44 174 ALA A C 1
ATOM 1375 O O . ALA A 1 174 ? -5.215 -15.340 5.195 1.00 96.44 174 ALA A O 1
ATOM 1376 N N . TYR A 1 175 ? -5.021 -13.152 5.636 1.00 97.50 175 TYR A N 1
ATOM 1377 C CA . TYR A 1 175 ? -4.380 -12.836 4.361 1.00 97.50 175 TYR A CA 1
ATOM 1378 C C . TYR A 1 175 ? -2.991 -13.483 4.227 1.00 97.50 175 TYR A C 1
ATOM 1380 O O . TYR A 1 175 ? -2.691 -14.104 3.208 1.00 97.50 175 TYR A O 1
ATOM 1388 N N . VAL A 1 176 ? -2.139 -13.345 5.248 1.00 96.69 176 VAL A N 1
ATOM 1389 C CA . VAL A 1 176 ? -0.767 -13.881 5.229 1.00 96.69 176 VAL A CA 1
ATOM 1390 C C . VAL A 1 176 ? -0.761 -15.411 5.262 1.00 96.69 176 VAL A C 1
ATOM 1392 O O . VAL A 1 176 ? 0.030 -16.035 4.558 1.00 96.69 176 VAL A O 1
ATOM 1395 N N . GLU A 1 177 ? -1.667 -16.020 6.020 1.00 96.00 177 GLU A N 1
ATOM 1396 C CA . GLU A 1 177 ? -1.906 -17.462 6.052 1.00 96.00 177 GLU A CA 1
ATOM 1397 C C . GLU A 1 177 ? -2.320 -17.973 4.667 1.00 96.00 177 GLU A C 1
ATOM 1399 O O . GLU A 1 177 ? -1.686 -18.880 4.127 1.00 96.00 177 GLU A O 1
ATOM 1404 N N . GLN A 1 178 ? -3.305 -17.333 4.028 1.00 97.00 178 GLN A N 1
ATOM 1405 C CA . GLN A 1 178 ? -3.731 -17.692 2.675 1.00 97.00 178 GLN A CA 1
ATOM 1406 C C . GLN A 1 178 ? -2.593 -17.554 1.652 1.00 97.00 178 GLN A C 1
ATOM 1408 O O . GLN A 1 178 ? -2.425 -18.425 0.791 1.00 97.00 178 GLN A O 1
ATOM 1413 N N . TRP A 1 179 ? -1.801 -16.481 1.733 1.00 96.38 179 TRP A N 1
ATOM 1414 C CA . TRP A 1 179 ? -0.638 -16.304 0.862 1.00 96.38 179 TRP A CA 1
ATOM 1415 C C . TRP A 1 179 ? 0.396 -17.413 1.095 1.00 96.38 179 TRP A C 1
ATOM 1417 O O . TRP A 1 179 ? 0.903 -17.991 0.135 1.00 96.38 179 TRP A O 1
ATOM 1427 N N . THR A 1 180 ? 0.631 -17.788 2.353 1.00 95.75 180 THR A N 1
ATOM 1428 C CA . THR A 1 180 ? 1.541 -18.882 2.714 1.00 95.75 180 THR A CA 1
ATOM 1429 C C . THR A 1 180 ? 1.084 -20.218 2.137 1.00 95.75 180 THR A C 1
ATOM 1431 O O . THR A 1 180 ? 1.879 -20.897 1.492 1.00 95.75 180 THR A O 1
ATOM 1434 N N . HIS A 1 181 ? -0.195 -20.572 2.281 1.00 95.81 181 HIS A N 1
ATOM 1435 C CA . HIS A 1 181 ? -0.745 -21.784 1.665 1.00 95.81 181 HIS A CA 1
ATOM 1436 C C . HIS A 1 181 ? -0.607 -21.765 0.141 1.00 95.81 181 HIS A C 1
ATOM 1438 O O . HIS A 1 181 ? -0.118 -22.723 -0.447 1.00 95.81 181 HIS A O 1
ATOM 1444 N N . THR A 1 182 ? -0.925 -20.634 -0.491 1.00 94.38 182 THR A N 1
ATOM 1445 C CA . THR A 1 182 ? -0.802 -20.484 -1.948 1.00 94.38 182 THR A CA 1
ATOM 1446 C C . THR A 1 182 ? 0.650 -20.627 -2.422 1.00 94.38 182 THR A C 1
ATOM 1448 O O . THR A 1 182 ? 0.895 -21.154 -3.505 1.00 94.38 182 THR A O 1
ATOM 1451 N N . ALA A 1 183 ? 1.627 -20.153 -1.644 1.00 92.06 183 ALA A N 1
ATOM 1452 C CA . ALA A 1 183 ? 3.046 -20.314 -1.954 1.00 92.06 183 ALA A CA 1
ATOM 1453 C C . ALA A 1 183 ? 3.514 -21.768 -1.765 1.00 92.06 183 ALA A C 1
ATOM 1455 O O . ALA A 1 183 ? 4.300 -22.263 -2.576 1.00 92.06 183 ALA A O 1
ATOM 1456 N N . LEU A 1 184 ? 3.006 -22.460 -0.737 1.00 92.69 184 LEU A N 1
ATOM 1457 C CA . LEU A 1 184 ? 3.272 -23.878 -0.474 1.00 92.69 184 LEU A CA 1
ATOM 1458 C C . LEU A 1 184 ? 2.720 -24.785 -1.580 1.00 92.69 184 LEU A C 1
ATOM 1460 O O . LEU A 1 184 ? 3.442 -25.662 -2.046 1.00 92.69 184 LEU A O 1
ATOM 1464 N N . ASP A 1 185 ? 1.509 -24.524 -2.074 1.00 93.25 185 ASP A N 1
ATOM 1465 C CA . ASP A 1 185 ? 0.884 -25.309 -3.151 1.00 93.25 185 ASP A CA 1
ATOM 1466 C C . ASP A 1 185 ? 1.695 -25.280 -4.462 1.00 93.25 185 ASP A C 1
ATOM 1468 O O . ASP A 1 185 ? 1.584 -26.173 -5.303 1.00 93.25 185 ASP A O 1
ATOM 1472 N N . LYS A 1 186 ? 2.548 -24.264 -4.653 1.00 90.12 186 LYS A N 1
ATOM 1473 C CA . LYS A 1 186 ? 3.429 -24.148 -5.826 1.00 90.12 186 LYS A CA 1
ATOM 1474 C C . LYS A 1 186 ? 4.750 -24.908 -5.668 1.00 90.12 186 LYS A C 1
ATOM 1476 O O . LYS A 1 186 ? 5.462 -25.067 -6.661 1.00 90.12 186 LYS A O 1
ATOM 1481 N N . VAL A 1 187 ? 5.106 -25.367 -4.465 1.00 85.94 187 VAL A N 1
ATOM 1482 C CA . VAL A 1 187 ? 6.420 -25.976 -4.180 1.00 85.94 187 VAL A CA 1
ATOM 1483 C C . VAL A 1 187 ? 6.635 -27.259 -4.982 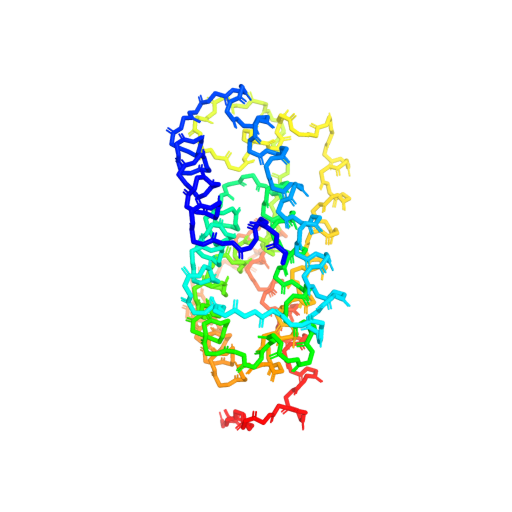1.00 85.94 187 VAL A C 1
ATOM 1485 O O . VAL A 1 187 ? 7.724 -27.457 -5.511 1.00 85.94 187 VAL A O 1
ATOM 1488 N N . ASP A 1 188 ? 5.601 -28.078 -5.172 1.00 83.75 188 ASP A N 1
ATOM 1489 C CA . ASP A 1 188 ? 5.708 -29.325 -5.946 1.00 83.75 188 ASP A CA 1
ATOM 1490 C C . ASP A 1 188 ? 5.998 -29.085 -7.439 1.00 83.75 188 ASP A C 1
ATOM 1492 O O . ASP A 1 188 ? 6.541 -29.949 -8.127 1.00 83.75 188 ASP A O 1
ATOM 1496 N N . SER A 1 189 ? 5.672 -27.892 -7.946 1.00 82.81 189 SER A N 1
ATOM 1497 C CA . SER A 1 189 ? 5.962 -27.473 -9.325 1.00 82.81 189 SER A CA 1
ATOM 1498 C C . SER A 1 189 ? 7.346 -26.832 -9.496 1.00 82.81 189 SER A C 1
ATOM 1500 O O . SER A 1 189 ? 7.703 -26.386 -10.588 1.00 82.81 189 SER A O 1
ATOM 1502 N N . CYS A 1 190 ? 8.125 -26.758 -8.417 1.00 78.12 190 CYS A N 1
ATOM 1503 C CA . CYS A 1 190 ? 9.370 -26.014 -8.369 1.00 78.12 190 CYS A CA 1
ATOM 1504 C C . CYS A 1 190 ? 10.537 -26.785 -9.019 1.00 78.12 190 CYS A C 1
ATOM 1506 O O . CYS A 1 190 ? 10.749 -27.962 -8.711 1.00 78.12 190 CYS A O 1
ATOM 1508 N N . PRO A 1 191 ? 11.340 -26.150 -9.893 1.00 82.00 191 PRO A N 1
ATOM 1509 C CA . PRO A 1 191 ? 12.530 -26.785 -10.447 1.00 82.00 191 PRO A CA 1
ATOM 1510 C C . PRO A 1 191 ? 13.591 -27.047 -9.363 1.00 82.00 191 PRO A C 1
ATOM 1512 O O . PRO A 1 191 ? 13.772 -26.258 -8.440 1.00 82.00 191 PRO A O 1
ATOM 1515 N N . LEU A 1 192 ? 14.358 -28.134 -9.519 1.00 76.31 192 LEU A N 1
ATOM 1516 C CA . LEU A 1 192 ? 15.427 -28.549 -8.587 1.00 76.31 192 LEU A CA 1
ATOM 1517 C C . LEU A 1 192 ? 16.545 -27.503 -8.408 1.00 76.31 192 LEU A C 1
ATOM 1519 O O . LEU A 1 192 ? 17.291 -27.559 -7.433 1.00 76.31 192 LEU A O 1
ATOM 1523 N N . GLN A 1 193 ? 16.686 -26.574 -9.355 1.00 78.62 193 GLN A N 1
ATOM 1524 C CA . GLN A 1 193 ? 17.628 -25.461 -9.299 1.00 78.62 193 GLN A CA 1
ATOM 1525 C C . GLN A 1 193 ? 16.869 -24.155 -9.526 1.00 78.62 193 GLN A C 1
ATOM 1527 O O . GLN A 1 193 ? 16.342 -23.913 -10.611 1.00 78.62 193 GLN A O 1
ATOM 1532 N N . LEU A 1 194 ? 16.826 -23.322 -8.488 1.00 77.94 194 LEU A N 1
ATOM 1533 C CA . LEU A 1 194 ? 16.239 -21.989 -8.523 1.00 77.94 194 LEU A CA 1
ATOM 1534 C C . LEU A 1 194 ? 17.347 -20.943 -8.591 1.00 77.94 194 LEU A C 1
ATOM 1536 O O . LEU A 1 194 ? 18.247 -20.936 -7.753 1.00 77.94 194 LEU A O 1
ATOM 1540 N N . ASP A 1 195 ? 17.240 -20.034 -9.552 1.00 82.44 195 ASP A N 1
ATOM 1541 C CA . ASP A 1 195 ? 17.969 -18.770 -9.500 1.00 82.44 195 ASP A CA 1
ATOM 1542 C C . ASP A 1 195 ? 17.255 -17.782 -8.556 1.00 82.44 195 ASP A C 1
ATOM 1544 O O . ASP A 1 195 ? 16.045 -17.865 -8.339 1.00 82.44 195 ASP A O 1
ATOM 1548 N N . VAL A 1 196 ? 17.996 -16.807 -8.029 1.00 83.50 196 VAL A N 1
ATOM 1549 C CA . VAL A 1 196 ? 17.505 -15.717 -7.168 1.00 83.50 196 VAL A CA 1
ATOM 1550 C C . VAL A 1 196 ? 16.472 -14.841 -7.893 1.00 83.50 196 VAL A C 1
ATOM 1552 O O . VAL A 1 196 ? 15.671 -14.157 -7.262 1.00 83.50 196 VAL A O 1
ATOM 1555 N N . THR A 1 197 ? 16.463 -14.862 -9.227 1.00 82.38 197 THR A N 1
ATOM 1556 C CA . THR A 1 197 ? 15.470 -14.160 -10.052 1.00 82.38 197 THR A CA 1
ATOM 1557 C C . THR A 1 197 ? 14.187 -14.963 -10.282 1.00 82.38 197 THR A C 1
ATOM 1559 O O . THR A 1 197 ? 13.212 -14.420 -10.804 1.00 82.38 197 THR A O 1
ATOM 1562 N N . HIS A 1 198 ? 14.151 -16.244 -9.895 1.00 85.69 198 HIS A N 1
ATOM 1563 C CA . HIS A 1 198 ? 12.991 -17.097 -10.130 1.00 85.69 198 HIS A CA 1
ATOM 1564 C C . HIS A 1 198 ? 11.762 -16.570 -9.361 1.00 85.69 198 HIS A C 1
ATOM 1566 O O . HIS A 1 198 ? 11.879 -16.288 -8.166 1.00 85.69 198 HIS A O 1
ATOM 1572 N N . PRO A 1 199 ? 10.560 -16.501 -9.973 1.00 86.31 199 PRO A N 1
ATOM 1573 C CA . PRO A 1 199 ? 9.375 -15.914 -9.338 1.00 86.31 199 PRO A CA 1
ATOM 1574 C C . PRO A 1 199 ? 9.026 -16.519 -7.974 1.00 86.31 199 PRO A C 1
ATOM 1576 O O . PRO A 1 199 ? 8.706 -15.787 -7.044 1.00 86.31 199 PRO A O 1
ATOM 1579 N N . LEU A 1 200 ? 9.154 -17.845 -7.829 1.00 87.62 200 LEU A N 1
ATOM 1580 C CA . LEU A 1 200 ? 8.948 -18.514 -6.538 1.00 87.62 200 LEU A CA 1
ATOM 1581 C C . LEU A 1 200 ? 9.973 -18.079 -5.484 1.00 87.62 200 LEU A C 1
ATOM 1583 O O . LEU A 1 200 ? 9.599 -17.889 -4.334 1.00 87.62 200 LEU A O 1
ATOM 1587 N N . HIS A 1 201 ? 11.245 -17.891 -5.854 1.00 88.88 201 HIS A N 1
ATOM 1588 C CA . HIS A 1 201 ? 12.258 -17.413 -4.911 1.00 88.88 201 HIS A CA 1
ATOM 1589 C C . HIS A 1 201 ? 11.915 -16.003 -4.418 1.00 88.88 201 HIS A C 1
ATOM 1591 O O . HIS A 1 201 ? 11.918 -15.752 -3.216 1.00 88.88 201 HIS A O 1
ATOM 1597 N N . VAL A 1 202 ? 11.549 -15.112 -5.343 1.00 90.88 202 VAL A N 1
ATOM 1598 C CA . VAL A 1 202 ? 11.140 -13.734 -5.038 1.00 90.88 202 VAL A CA 1
ATOM 1599 C C . VAL A 1 202 ? 9.891 -13.689 -4.151 1.00 90.88 202 VAL A C 1
ATOM 1601 O O . VAL A 1 202 ? 9.833 -12.903 -3.204 1.00 90.88 202 VAL A O 1
ATOM 1604 N N . GLU A 1 203 ? 8.894 -14.529 -4.440 1.00 92.19 203 GLU A N 1
ATOM 1605 C CA . GLU A 1 203 ? 7.667 -14.634 -3.645 1.00 92.19 203 GLU A CA 1
ATOM 1606 C C . GLU A 1 203 ? 7.964 -15.119 -2.221 1.00 92.19 203 GLU A C 1
ATOM 1608 O O . GLU A 1 203 ? 7.526 -14.487 -1.261 1.00 92.19 203 GLU A O 1
ATOM 1613 N N . TRP A 1 204 ? 8.763 -16.179 -2.070 1.00 92.56 204 TRP A N 1
ATOM 1614 C CA . TRP A 1 204 ? 9.162 -16.701 -0.762 1.00 92.56 204 TRP A CA 1
ATOM 1615 C C . TRP A 1 204 ? 10.012 -15.710 0.039 1.00 92.56 204 TRP A C 1
ATOM 1617 O O . TRP A 1 204 ? 9.810 -15.570 1.244 1.00 92.56 204 TRP A O 1
ATOM 1627 N N . GLU A 1 205 ? 10.927 -14.986 -0.612 1.00 93.69 205 GLU A N 1
ATOM 1628 C CA . GLU A 1 205 ? 11.739 -13.951 0.034 1.00 93.69 205 GLU A CA 1
ATOM 1629 C C . GLU A 1 205 ? 10.858 -12.822 0.603 1.00 93.69 205 GLU A C 1
ATOM 1631 O O . GLU A 1 205 ? 11.073 -12.367 1.733 1.00 93.69 205 GLU A O 1
ATOM 1636 N N . ALA A 1 206 ? 9.851 -12.378 -0.156 1.00 95.31 206 ALA A N 1
ATOM 1637 C CA . ALA A 1 206 ? 8.903 -11.360 0.290 1.00 95.31 206 ALA A CA 1
ATOM 1638 C C . ALA A 1 206 ? 7.982 -11.880 1.403 1.00 95.31 206 ALA A C 1
ATOM 1640 O O . ALA A 1 206 ? 7.805 -11.202 2.418 1.00 95.31 206 ALA A O 1
ATOM 1641 N N . LEU A 1 207 ? 7.438 -13.090 1.245 1.00 96.25 207 LEU A N 1
ATOM 1642 C CA . LEU A 1 207 ? 6.560 -13.716 2.231 1.00 96.25 207 LEU A CA 1
ATOM 1643 C C . LEU A 1 207 ? 7.275 -13.917 3.572 1.00 96.25 207 LEU A C 1
ATOM 1645 O O . LEU A 1 207 ? 6.701 -13.614 4.614 1.00 96.25 207 LEU A O 1
ATOM 1649 N N . ALA A 1 208 ? 8.539 -14.351 3.560 1.00 96.38 208 ALA A N 1
ATOM 1650 C CA . ALA A 1 208 ? 9.340 -14.499 4.773 1.00 96.38 208 ALA A CA 1
ATOM 1651 C C . ALA A 1 208 ? 9.493 -13.170 5.536 1.00 96.38 208 ALA A C 1
ATOM 1653 O O . ALA A 1 208 ? 9.343 -13.141 6.756 1.00 96.38 208 ALA A O 1
ATOM 1654 N N . GLN A 1 209 ? 9.729 -12.058 4.828 1.00 97.12 209 GLN A N 1
ATOM 1655 C CA . GLN A 1 209 ? 9.815 -10.721 5.434 1.00 97.12 209 GLN A CA 1
ATOM 1656 C C . GLN A 1 209 ? 8.471 -10.263 6.017 1.00 97.12 209 GLN A C 1
ATOM 1658 O O . GLN A 1 209 ? 8.430 -9.682 7.101 1.00 97.12 209 GLN A O 1
ATOM 1663 N N . VAL A 1 210 ? 7.365 -10.526 5.316 1.00 97.25 210 VAL A N 1
ATOM 1664 C CA . VAL A 1 210 ? 6.018 -10.204 5.811 1.00 97.25 210 VAL A CA 1
ATOM 1665 C C . VAL A 1 210 ? 5.689 -11.025 7.059 1.00 97.25 210 VAL A C 1
ATOM 1667 O O . VAL A 1 210 ? 5.224 -10.461 8.049 1.00 97.25 210 VAL A O 1
ATOM 1670 N N . LEU A 1 211 ? 5.971 -12.331 7.039 1.00 96.62 211 LEU A N 1
ATOM 1671 C CA . LEU A 1 211 ? 5.776 -13.227 8.178 1.00 96.62 211 LEU A CA 1
ATOM 1672 C C . LEU A 1 211 ? 6.577 -12.774 9.397 1.00 96.62 211 LEU A C 1
ATOM 1674 O O . LEU A 1 211 ? 5.999 -12.692 10.475 1.00 96.62 211 LEU A O 1
ATOM 1678 N N . ASP A 1 212 ? 7.859 -12.431 9.241 1.00 96.75 212 ASP A N 1
ATOM 1679 C CA . ASP A 1 212 ? 8.701 -11.942 10.342 1.00 96.75 212 ASP A CA 1
ATOM 1680 C C . ASP A 1 212 ? 8.062 -10.734 11.045 1.00 96.75 212 ASP A C 1
ATOM 1682 O O . ASP A 1 212 ? 7.851 -10.717 12.262 1.00 96.75 212 ASP A O 1
ATOM 1686 N N . VAL A 1 213 ? 7.630 -9.748 10.258 1.00 96.62 213 VAL A N 1
ATOM 1687 C CA . VAL A 1 213 ? 7.040 -8.521 10.791 1.00 96.62 213 VAL A CA 1
ATOM 1688 C C . VAL A 1 213 ? 5.665 -8.763 11.423 1.00 96.62 213 VAL A C 1
ATOM 1690 O O . VAL A 1 213 ? 5.388 -8.226 12.500 1.00 96.62 213 VAL A O 1
ATOM 1693 N N . VAL A 1 214 ? 4.809 -9.578 10.806 1.00 94.94 214 VAL A N 1
ATOM 1694 C CA . VAL A 1 214 ? 3.468 -9.896 11.325 1.00 94.94 214 VAL A CA 1
ATOM 1695 C C . VAL A 1 214 ? 3.559 -10.749 12.594 1.00 94.94 214 VAL A C 1
ATOM 1697 O O . VAL A 1 214 ? 2.941 -10.419 13.610 1.00 94.94 214 VAL A O 1
ATOM 1700 N N . LEU A 1 215 ? 4.394 -11.789 12.594 1.00 93.38 215 LEU A N 1
ATOM 1701 C CA . LEU A 1 215 ? 4.606 -12.657 13.754 1.00 93.38 215 LEU A CA 1
ATOM 1702 C C . LEU A 1 215 ? 5.238 -11.905 14.928 1.00 93.38 215 LEU A C 1
ATOM 1704 O O . LEU A 1 215 ? 4.862 -12.161 16.074 1.00 93.38 215 LEU A O 1
ATOM 1708 N N . SER A 1 216 ? 6.094 -10.905 14.670 1.00 94.06 216 SER A N 1
ATOM 1709 C CA . SER A 1 216 ? 6.654 -10.040 15.724 1.00 94.06 216 SER A CA 1
ATOM 1710 C C . SER A 1 216 ? 5.585 -9.330 16.571 1.00 94.06 216 SER A C 1
ATOM 1712 O O . SER A 1 216 ? 5.865 -8.894 17.691 1.00 94.06 216 SER A O 1
ATOM 1714 N N . ARG A 1 217 ? 4.352 -9.207 16.054 1.00 91.38 217 ARG A N 1
ATOM 1715 C CA . ARG A 1 217 ? 3.211 -8.576 16.735 1.00 91.38 217 ARG A CA 1
ATOM 1716 C C . ARG A 1 217 ? 2.130 -9.544 17.175 1.00 91.38 217 ARG A C 1
ATOM 1718 O O . ARG A 1 217 ? 1.215 -9.114 17.866 1.00 91.38 217 ARG A O 1
ATOM 1725 N N . LEU A 1 218 ? 2.255 -10.834 16.881 1.00 86.38 218 LEU A N 1
ATOM 1726 C CA . LEU A 1 218 ? 1.237 -11.835 17.200 1.00 86.38 218 LEU A CA 1
ATOM 1727 C C . LEU A 1 218 ? 0.862 -11.865 18.691 1.00 86.38 218 LEU A C 1
ATOM 1729 O O . LEU A 1 218 ? -0.307 -12.009 19.029 1.00 86.38 218 LEU A O 1
ATOM 1733 N N . LEU A 1 219 ? 1.840 -11.708 19.588 1.00 82.06 219 LEU A N 1
ATOM 1734 C CA . LEU A 1 219 ? 1.594 -11.698 21.037 1.00 82.06 219 LEU A CA 1
ATOM 1735 C C . LEU A 1 219 ? 0.950 -10.399 21.544 1.00 82.06 219 LEU A C 1
ATOM 1737 O O . LEU A 1 219 ? 0.384 -10.397 22.630 1.00 82.06 219 LEU A O 1
ATOM 1741 N N . GLN A 1 220 ? 1.068 -9.309 20.784 1.00 84.50 220 GLN A N 1
ATOM 1742 C CA . GLN A 1 220 ? 0.500 -7.991 21.104 1.00 84.50 220 GLN A CA 1
ATOM 1743 C C . GLN A 1 220 ? -0.850 -7.764 20.408 1.00 84.50 220 GLN A C 1
ATOM 1745 O O . GLN A 1 220 ? -1.513 -6.766 20.669 1.00 84.50 220 GLN A O 1
ATOM 1750 N N . ALA A 1 221 ? -1.225 -8.654 19.489 1.00 82.50 221 ALA A N 1
ATOM 1751 C CA . ALA A 1 221 ? -2.432 -8.560 18.694 1.00 82.50 221 ALA A CA 1
ATOM 1752 C C . ALA A 1 221 ? -3.665 -8.972 19.502 1.00 82.50 221 ALA A C 1
ATOM 1754 O O . ALA A 1 221 ? -3.737 -10.087 20.023 1.00 82.50 221 ALA A O 1
ATOM 1755 N N . GLU A 1 222 ? -4.668 -8.097 19.523 1.00 80.81 222 GLU A N 1
ATOM 1756 C CA . GLU A 1 222 ? -5.973 -8.366 20.119 1.00 80.81 222 GLU A CA 1
ATOM 1757 C C . GLU A 1 222 ? -7.093 -8.070 19.104 1.00 80.81 222 GLU A C 1
ATOM 1759 O O . GLU A 1 222 ? -7.165 -6.954 18.588 1.00 80.81 222 GLU A O 1
ATOM 1764 N N . PRO A 1 223 ? -7.978 -9.040 18.797 1.00 85.62 223 PRO A N 1
ATOM 1765 C CA . PRO A 1 223 ? -7.940 -10.435 19.239 1.00 85.62 223 PRO A CA 1
ATOM 1766 C C . PRO A 1 223 ? -6.787 -11.214 18.587 1.00 85.62 223 PRO A C 1
ATOM 1768 O O . PRO A 1 223 ? -6.438 -10.999 17.425 1.00 85.62 223 PRO A O 1
ATOM 1771 N N . ARG A 1 224 ? -6.211 -12.150 19.345 1.00 84.50 224 ARG A N 1
ATOM 1772 C CA . ARG A 1 224 ? -5.092 -12.972 18.879 1.00 84.50 224 ARG A CA 1
ATOM 1773 C C . ARG A 1 224 ? -5.567 -13.979 17.817 1.00 84.50 224 ARG A C 1
ATOM 1775 O O . ARG A 1 224 ? -6.487 -14.747 18.108 1.00 84.50 224 ARG A O 1
ATOM 1782 N N . PRO A 1 225 ? -4.944 -14.027 16.625 1.00 83.69 225 PRO A N 1
ATOM 1783 C CA . PRO A 1 225 ? -5.206 -15.072 15.641 1.00 83.69 225 PRO A CA 1
ATOM 1784 C C . PRO A 1 225 ? -4.874 -16.465 16.184 1.00 83.69 225 PRO A C 1
ATOM 1786 O O . PRO A 1 225 ? -3.919 -16.630 16.950 1.00 83.69 225 PRO A O 1
ATOM 1789 N N . ASN A 1 226 ? -5.653 -17.467 15.776 1.00 79.75 226 ASN A N 1
ATOM 1790 C CA . ASN A 1 226 ? -5.339 -18.858 16.078 1.00 79.75 226 ASN A CA 1
ATOM 1791 C C . ASN A 1 226 ? -4.198 -19.318 15.163 1.00 79.75 226 ASN A C 1
ATOM 1793 O O . ASN A 1 226 ? -4.278 -19.145 13.952 1.00 79.75 226 ASN A O 1
ATOM 1797 N N . VAL A 1 227 ? -3.148 -19.880 15.752 1.00 69.62 227 VAL A N 1
ATOM 1798 C CA . VAL A 1 227 ? -2.008 -20.455 15.031 1.00 69.62 227 VAL A CA 1
ATOM 1799 C C . VAL A 1 227 ? -2.011 -21.933 15.394 1.00 69.62 227 VAL A C 1
ATOM 1801 O O . VAL A 1 227 ? -1.400 -22.319 16.390 1.00 69.62 227 VAL A O 1
ATOM 1804 N N . ALA A 1 228 ? -2.838 -22.704 14.688 1.00 54.59 228 ALA A N 1
ATOM 1805 C CA . ALA A 1 228 ? -3.048 -24.132 14.919 1.00 54.59 228 ALA A CA 1
ATOM 1806 C C . ALA A 1 228 ? -2.294 -24.968 13.885 1.00 54.59 228 ALA A C 1
ATOM 1808 O O . ALA A 1 228 ? -2.250 -24.536 12.713 1.00 54.59 228 ALA A O 1
#

pLDDT: mean 90.06, std 10.09, range [48.41, 98.38]

InterPro domains:
  IPR011989 Armadillo-like helical [G3DSA:1.25.10.10] (1-228)
  IPR045478 Exportin-5, C-terminal domain [PF19273] (25-222)

Foldseek 3Di:
DVCQDLVNLVVLLVLLVVLLVDQDDVSVVVLLVSLLVLLVVLVVCLVCVVVDPPPCVNRVLSSLVSLLSQLLALALSSVLSSLSSLLSQLPRPPSLQDPSNLVCLLSSCVSLLVLLQDDQADPDCDPDGRHNNVNCVVPDPDRVRVVVSSVVSNVSSLSSLLSNCASPVQSSVVVLVVLVVVLVVCPVVDDPDDDCPRRSNRSVVSSVSSCVSNVVCQVVHVVHDDDD

Radius of gyration: 18.52 Å; chains: 1; bounding box: 40×53×45 Å

Organism: NCBI:txid116150

Sequence (228 aa):
MILFSENAISYIHRAALQSISAIDEPHYLFLKKLSLVLAGLAQQLTSLWNCGATNTETWLPLLLETMLLLTSHPSLTLAHTANSVWLAFLKHEHISKLHEVLAVVPRWLQAAAPKILKVTYPSSRVSGVNDAVSYACMDYDSEQEFAIFFSRCKTETLESFRYCMIAAPLVTWAYVEQWTHTALDKVDSCPLQLDVTHPLHVEWEALAQVLDVVLSRLLQAEPRPNVA